Protein AF-A0A2J8A6Q5-F1 (afdb_monomer)

Secondary structure (DSSP, 8-state):
--TTGGG--GGGHHHHHHHHHHHHHHHHHHHHHHHHHHHHHT-PEEPP--EESS---SS--BTTBSTT--S--SSEEPPHHHHB-HHHHHT-B---TTSTTTT--B-EE-TTGGG-TTS-HHHHHSEEEEEE-SSPPPTT--GGGSEEEEEEE--BTTBPSEEEEEE-SSEEHHHHHHHHGGGTT-SEEE-SSHHHHEEE-SSHHHHHHHHHHHHTTB-EE----HHHHHHHT--SEEE---S-GGGGGGPPP--TTEEEGGGSPPGGG-PPPP-

Sequence (275 aa):
MPSGFNSWPIDRTEEMIRFHVTAANHQLQQTYYAFAAALITNRTLVMPRFQCYCSKNWYQTQACRINHEQASTFPFVCALSHVMRVKKLQQGFSLPANTEYSGHRVFVREYSFLDNPKVPGELKHSYLEVVPSALPRLPGLTPNQLVLSLDNMTAGGSHPQGRRLTVAAPLADWELRAVLAPYADVRIIHFPQPGRTLSGFAKRETAVQYDEEIQKRVTYWCCRTPPEMKAWNLSEALQLVALPPDRHQHLPKIGPRASYMHQQPPMAQLVRPKS

Solvent-accessible surface area (backbone atoms only — not comparable to full-atom values): 15764 Å² total; per-residue (Å²): 130,69,86,63,63,85,74,51,54,59,94,46,22,68,62,44,48,51,53,28,53,53,53,42,22,57,54,33,28,47,44,41,38,46,52,49,53,18,44,70,69,54,30,71,34,67,39,78,82,47,65,28,58,46,57,79,51,98,49,58,46,43,46,30,17,62,92,66,55,77,84,75,61,68,70,39,78,44,59,64,68,62,59,24,39,52,78,58,45,75,74,34,48,60,65,64,79,89,38,98,51,42,88,36,55,22,39,73,43,58,55,61,52,83,73,38,85,84,51,58,64,72,52,59,55,26,32,37,36,49,41,49,48,93,61,83,52,71,84,90,67,52,66,87,62,32,59,73,46,80,43,83,38,71,69,59,88,96,47,66,36,32,35,36,38,34,25,53,28,55,27,36,44,68,47,47,47,58,66,42,56,91,50,70,84,52,69,35,78,43,57,92,48,34,66,55,32,39,71,44,54,82,51,64,70,51,37,54,52,46,52,52,50,56,48,73,39,40,31,60,49,50,31,56,50,71,67,59,25,64,53,59,76,47,50,48,27,34,47,54,44,31,65,48,80,96,48,54,90,63,59,76,89,70,58,91,54,40,42,49,69,90,78,51,80,60,73,92,73,54,63,76,66,85,128

Nearest PDB structures (foldseek):
  6lml-assembly1_A  TM=4.204E-01  e=2.769E+00  Homo sapiens
  8g59-assembly1_A  TM=3.582E-01  e=2.170E+00  Homo sapiens
  7ej0-assembly1_A  TM=3.512E-01  e=2.170E+00  Homo sapiens
  7y15-assembly1_A  TM=4.055E-01  e=3.756E+00  Homo sapiens
  2fu5-assembly1_D  TM=3.214E-01  e=2.769E+00  Mus musculus

Mean predicted aligned error: 5.0 Å

Foldseek 3Di:
DDPCLLVDFQVCLVVLVLVFLVLLLVLLQQVLLQVLLCLLLLHAGERAFDWGSADFDPADDGSSHDPPDSPDDGGDTDDPVQWWDVVVLQVFFAFPCPDPSRPRTYHYDYNCPLVDPPPDPVLLQLEEEEEEDPDAADPPDDLVRQFDDKAWDDDDDPHHTYIYTYGNDQDASVSSCSNCVVSSVRNYYHYPRSVGNHPGHPDPVVRLRSQVRSLNTTDKGAADDPLCCVQQVDAGIERRHSHDPVCCVSDDDDDPRYDHSVPGDDPVPRDRPDD

Radius of gyration: 20.84 Å; Cα contacts (8 Å, |Δi|>4): 450; chains: 1; bounding box: 46×42×58 Å

pLDDT: mean 91.93, std 8.4, range [47.5, 98.44]

Structure (mmCIF, N/CA/C/O backbone):
data_AF-A0A2J8A6Q5-F1
#
_entry.id   AF-A0A2J8A6Q5-F1
#
loop_
_atom_site.group_PDB
_atom_site.id
_atom_site.type_symbol
_atom_site.label_atom_id
_atom_site.label_alt_id
_atom_site.label_comp_id
_atom_site.label_asym_id
_atom_site.label_entity_id
_atom_site.label_seq_id
_atom_site.pdbx_PDB_ins_code
_atom_site.Cartn_x
_atom_site.Cartn_y
_atom_site.Cartn_z
_atom_site.occupancy
_atom_site.B_iso_or_equiv
_atom_site.auth_seq_id
_atom_site.auth_comp_id
_atom_site.auth_asym_id
_atom_site.auth_atom_id
_atom_site.pdbx_PDB_model_num
ATOM 1 N N . MET A 1 1 ? -4.698 -6.696 -17.914 1.00 90.00 1 MET A N 1
ATOM 2 C CA . MET A 1 1 ? -3.456 -6.951 -18.676 1.00 90.00 1 MET A CA 1
ATOM 3 C C . MET A 1 1 ? -3.780 -6.826 -20.156 1.00 90.00 1 MET A C 1
ATOM 5 O O . MET A 1 1 ? -4.855 -7.286 -20.526 1.00 90.00 1 MET A O 1
ATOM 9 N N . PRO A 1 2 ? -2.932 -6.186 -20.978 1.00 93.31 2 PRO A N 1
ATOM 10 C CA . PRO A 1 2 ? -3.154 -6.098 -22.420 1.00 93.31 2 PRO A CA 1
ATOM 11 C C . PRO A 1 2 ? -3.271 -7.476 -23.090 1.00 93.31 2 PRO A C 1
ATOM 13 O O . PRO A 1 2 ? -2.679 -8.450 -22.621 1.00 93.31 2 PRO A O 1
ATOM 16 N N . SER A 1 3 ? -4.010 -7.556 -24.199 1.00 94.44 3 SER A N 1
ATOM 17 C CA . SER A 1 3 ? -4.105 -8.795 -24.980 1.00 94.44 3 SER A CA 1
ATOM 18 C C . SER A 1 3 ? -2.735 -9.195 -25.545 1.00 94.44 3 SER A C 1
ATOM 20 O O . SER A 1 3 ? -1.939 -8.342 -25.950 1.00 94.44 3 SER A O 1
ATOM 22 N N . GLY A 1 4 ? -2.440 -10.497 -25.529 1.00 93.19 4 GLY A N 1
ATOM 23 C CA . GLY A 1 4 ? -1.177 -11.050 -26.023 1.00 93.19 4 GLY A CA 1
ATOM 24 C C . GLY A 1 4 ? 0.061 -10.696 -25.193 1.00 93.19 4 GLY A C 1
ATOM 25 O O . GLY A 1 4 ? 1.164 -10.962 -25.644 1.00 93.19 4 GLY A O 1
ATOM 26 N N . PHE A 1 5 ? -0.074 -10.115 -23.994 1.00 94.50 5 PHE A N 1
ATOM 27 C CA . PHE A 1 5 ? 1.066 -9.633 -23.195 1.00 94.50 5 PHE A CA 1
ATOM 28 C C . PHE A 1 5 ? 2.176 -10.682 -22.992 1.00 94.50 5 PHE A C 1
ATOM 30 O O . PHE A 1 5 ? 3.356 -10.354 -23.027 1.00 94.50 5 PHE A O 1
ATOM 37 N N . ASN A 1 6 ? 1.813 -11.959 -22.839 1.00 94.88 6 ASN A N 1
ATOM 38 C CA . ASN A 1 6 ? 2.773 -13.058 -22.685 1.00 94.88 6 ASN A CA 1
ATOM 39 C C . ASN A 1 6 ? 3.598 -13.372 -23.941 1.00 94.88 6 ASN A C 1
ATOM 41 O O . ASN A 1 6 ? 4.653 -13.990 -23.812 1.00 94.88 6 ASN A O 1
ATOM 45 N N . SER A 1 7 ? 3.126 -12.957 -25.117 1.00 93.88 7 SER A N 1
ATOM 46 C CA . SER A 1 7 ? 3.750 -13.179 -26.423 1.00 93.88 7 SER A CA 1
ATOM 47 C C . SER A 1 7 ? 4.296 -11.887 -27.037 1.00 93.88 7 SER A C 1
ATOM 49 O O . SER A 1 7 ? 4.578 -11.850 -28.234 1.00 93.88 7 SER A O 1
ATOM 51 N N . TRP A 1 8 ? 4.395 -10.801 -26.263 1.00 93.25 8 TRP A N 1
ATOM 52 C CA . TRP A 1 8 ? 4.953 -9.555 -26.775 1.00 93.25 8 TRP A CA 1
ATOM 53 C C . TRP A 1 8 ? 6.458 -9.696 -27.052 1.00 93.25 8 TRP A C 1
ATOM 55 O O . TRP A 1 8 ? 7.181 -10.293 -26.250 1.00 93.25 8 TRP A O 1
ATOM 65 N N . PRO A 1 9 ? 6.938 -9.149 -28.180 1.00 91.88 9 PRO A N 1
ATOM 66 C CA . PRO A 1 9 ? 8.347 -9.198 -28.549 1.00 91.88 9 PRO A CA 1
ATOM 67 C C . PRO A 1 9 ? 9.226 -8.296 -27.668 1.00 91.88 9 PRO A C 1
ATOM 69 O O . PRO A 1 9 ? 8.754 -7.411 -26.952 1.00 91.88 9 PRO A O 1
ATOM 72 N N . ILE A 1 10 ? 10.542 -8.512 -27.756 1.00 90.19 10 ILE A N 1
ATOM 73 C CA . ILE A 1 10 ? 11.574 -7.796 -26.983 1.00 90.19 10 ILE A CA 1
ATOM 74 C C . ILE A 1 10 ? 11.512 -6.285 -27.209 1.00 90.19 10 ILE A C 1
ATOM 76 O O . ILE A 1 10 ? 11.757 -5.509 -26.291 1.00 90.19 10 ILE A O 1
ATOM 80 N N . ASP A 1 11 ? 11.157 -5.842 -28.406 1.00 88.12 11 ASP A N 1
ATOM 81 C CA . ASP A 1 11 ? 11.129 -4.426 -28.757 1.00 88.12 11 ASP A CA 1
ATOM 82 C C . ASP A 1 11 ? 9.962 -3.658 -28.089 1.00 88.12 11 ASP A C 1
ATOM 84 O O . ASP A 1 11 ? 9.918 -2.427 -28.153 1.00 88.12 11 ASP A O 1
ATOM 88 N N . ARG A 1 12 ? 9.066 -4.376 -27.390 1.00 90.38 12 ARG A N 1
ATOM 89 C CA . ARG A 1 12 ? 8.003 -3.840 -26.520 1.00 90.38 12 ARG A CA 1
ATOM 90 C C . ARG A 1 12 ? 8.322 -3.925 -25.023 1.00 90.38 12 ARG A C 1
ATOM 92 O O . ARG A 1 12 ? 7.438 -3.694 -24.197 1.00 90.38 12 ARG A O 1
ATOM 99 N N . THR A 1 13 ? 9.567 -4.231 -24.644 1.00 90.56 13 THR A N 1
ATOM 100 C CA . THR A 1 13 ? 9.984 -4.383 -23.234 1.00 90.56 13 THR A CA 1
ATOM 101 C C . THR A 1 13 ? 9.579 -3.189 -22.369 1.00 90.56 13 THR A C 1
ATOM 103 O O . THR A 1 13 ? 9.023 -3.373 -21.289 1.00 90.56 13 THR A O 1
ATOM 106 N N . GLU A 1 14 ? 9.786 -1.961 -22.837 1.00 90.31 14 GLU A N 1
ATOM 107 C CA . GLU A 1 14 ? 9.447 -0.767 -22.056 1.00 90.31 14 GLU A CA 1
ATOM 108 C C . GLU A 1 14 ? 7.942 -0.578 -21.836 1.00 90.31 14 GLU A C 1
ATOM 110 O O . GLU A 1 14 ? 7.528 -0.143 -20.760 1.00 90.31 14 GLU A O 1
ATOM 115 N N . GLU A 1 15 ? 7.100 -0.954 -22.802 1.00 91.38 15 GLU A N 1
ATOM 116 C CA . GLU A 1 15 ? 5.646 -0.956 -22.606 1.00 91.38 15 GLU A CA 1
ATOM 117 C C . GLU A 1 15 ? 5.244 -1.947 -21.507 1.00 91.38 15 GLU A C 1
ATOM 119 O O . GLU A 1 15 ? 4.396 -1.643 -20.661 1.00 91.38 15 GLU A O 1
ATOM 124 N N . MET A 1 16 ? 5.891 -3.116 -21.479 1.00 93.56 16 MET A N 1
ATOM 125 C CA . MET A 1 16 ? 5.673 -4.121 -20.441 1.00 93.56 16 MET A CA 1
ATOM 126 C C . MET A 1 16 ? 6.142 -3.627 -19.070 1.00 93.56 16 MET A C 1
ATOM 128 O O . MET A 1 16 ? 5.404 -3.764 -18.092 1.00 93.56 16 MET A O 1
ATOM 132 N N . ILE A 1 17 ? 7.317 -2.987 -18.996 1.00 93.69 17 ILE A N 1
ATOM 133 C CA . ILE A 1 17 ? 7.846 -2.380 -17.766 1.00 93.69 17 ILE A CA 1
ATOM 134 C C . ILE A 1 17 ? 6.885 -1.311 -17.245 1.00 93.69 17 ILE A C 1
ATOM 136 O O . ILE A 1 17 ? 6.560 -1.307 -16.055 1.00 93.69 17 ILE A O 1
ATOM 140 N N . ARG A 1 18 ? 6.385 -0.427 -18.116 1.00 93.00 18 ARG A N 1
ATOM 141 C CA . ARG A 1 18 ? 5.402 0.593 -17.735 1.00 93.00 18 ARG A CA 1
ATOM 142 C C . ARG A 1 18 ? 4.131 -0.019 -17.176 1.00 93.00 18 ARG A C 1
ATOM 144 O O . ARG A 1 18 ? 3.679 0.400 -16.111 1.00 93.00 18 ARG A O 1
ATOM 151 N N . PHE A 1 19 ? 3.575 -1.021 -17.855 1.00 95.38 19 PHE A N 1
ATOM 152 C CA . PHE A 1 19 ? 2.397 -1.726 -17.360 1.00 95.38 19 PHE A CA 1
ATOM 153 C C . PHE A 1 19 ? 2.663 -2.358 -15.987 1.00 95.38 19 PHE A C 1
ATOM 155 O O . PHE A 1 19 ? 1.878 -2.174 -15.056 1.00 95.38 19 PHE A O 1
ATOM 162 N N . HIS A 1 20 ? 3.796 -3.046 -15.834 1.00 96.12 20 HIS A N 1
ATOM 163 C CA . HIS A 1 20 ? 4.169 -3.691 -14.584 1.00 96.12 20 HIS A CA 1
ATOM 164 C C . HIS A 1 20 ? 4.339 -2.706 -13.431 1.00 96.12 20 HIS A C 1
ATOM 166 O O . HIS A 1 20 ? 3.770 -2.934 -12.367 1.00 96.12 20 HIS A O 1
ATOM 172 N N . VAL A 1 21 ? 5.084 -1.618 -13.625 1.00 96.19 21 VAL A N 1
ATOM 173 C CA . VAL A 1 21 ? 5.335 -0.628 -12.570 1.00 96.19 21 VAL A CA 1
ATOM 174 C C . VAL A 1 21 ? 4.053 0.104 -12.188 1.00 96.19 21 VAL A C 1
ATOM 176 O O . VAL A 1 21 ? 3.803 0.297 -11.001 1.00 96.19 21 VAL A O 1
ATOM 179 N N . THR A 1 22 ? 3.190 0.434 -13.150 1.00 96.25 22 THR A N 1
ATOM 180 C CA . THR A 1 22 ? 1.863 0.998 -12.859 1.00 96.25 22 THR A CA 1
ATOM 181 C C . THR A 1 22 ? 1.007 0.023 -12.046 1.00 96.25 22 THR A C 1
ATOM 183 O O . THR A 1 22 ? 0.444 0.406 -11.021 1.00 96.25 22 THR A O 1
ATOM 186 N N . ALA A 1 23 ? 0.960 -1.255 -12.437 1.00 97.00 23 ALA A N 1
ATOM 187 C CA . ALA A 1 23 ? 0.222 -2.281 -11.703 1.00 97.00 23 ALA A CA 1
ATOM 188 C C . ALA A 1 23 ? 0.810 -2.551 -10.304 1.00 97.00 23 ALA A C 1
ATOM 190 O O . ALA A 1 23 ? 0.065 -2.787 -9.352 1.00 97.00 23 ALA A O 1
ATOM 191 N N . ALA A 1 24 ? 2.136 -2.514 -10.155 1.00 97.62 24 ALA A N 1
ATOM 192 C CA . ALA A 1 24 ? 2.813 -2.666 -8.871 1.00 97.62 24 ALA A CA 1
ATOM 193 C C . ALA A 1 24 ? 2.515 -1.478 -7.945 1.00 97.62 24 ALA A C 1
ATOM 195 O O . ALA A 1 24 ? 2.152 -1.691 -6.790 1.00 97.62 24 ALA A O 1
ATOM 196 N N . ASN A 1 25 ? 2.589 -0.245 -8.457 1.00 97.88 25 ASN A N 1
ATOM 197 C CA . ASN A 1 25 ? 2.254 0.963 -7.702 1.00 97.88 25 ASN A CA 1
ATOM 198 C C . ASN A 1 25 ? 0.801 0.933 -7.220 1.00 97.88 25 ASN A C 1
ATOM 200 O O . ASN A 1 25 ? 0.560 1.176 -6.046 1.00 97.88 25 ASN A O 1
ATOM 204 N N . HIS A 1 26 ? -0.155 0.540 -8.067 1.00 96.62 26 HIS A N 1
ATOM 205 C CA . HIS A 1 26 ? -1.556 0.424 -7.649 1.00 96.62 26 HIS A CA 1
ATOM 206 C C . HIS A 1 26 ? -1.738 -0.549 -6.466 1.00 96.62 26 HIS A C 1
ATOM 208 O O . HIS A 1 26 ? -2.448 -0.259 -5.505 1.00 96.62 26 HIS A O 1
ATOM 214 N N . GLN A 1 27 ? -1.057 -1.700 -6.488 1.00 97.38 27 GLN A N 1
ATOM 215 C CA . GLN A 1 27 ? -1.106 -2.669 -5.384 1.00 97.38 27 GLN A CA 1
ATOM 216 C C . GLN A 1 27 ? -0.403 -2.152 -4.119 1.00 97.38 27 GLN A C 1
ATOM 218 O O . GLN A 1 27 ? -0.885 -2.359 -3.002 1.00 97.38 27 GLN A O 1
ATOM 223 N N . LEU A 1 28 ? 0.723 -1.451 -4.274 1.00 98.12 28 LEU A N 1
ATOM 224 C CA . LEU A 1 28 ? 1.427 -0.800 -3.170 1.00 98.12 28 LEU A CA 1
ATOM 225 C C . LEU A 1 28 ? 0.597 0.332 -2.546 1.00 98.12 28 LEU A C 1
ATOM 227 O O . LEU A 1 28 ? 0.621 0.485 -1.330 1.00 98.12 28 LEU A O 1
ATOM 231 N N . GLN A 1 29 ? -0.197 1.048 -3.339 1.00 97.44 29 GLN A N 1
ATOM 232 C CA . GLN A 1 29 ? -1.126 2.082 -2.874 1.00 97.44 29 GLN A CA 1
ATOM 233 C C . GLN A 1 29 ? -2.280 1.510 -2.050 1.00 97.44 29 GLN A C 1
ATOM 235 O O . GLN A 1 29 ? -2.654 2.086 -1.037 1.00 97.44 29 GLN A O 1
ATOM 240 N N . GLN A 1 30 ? -2.805 0.332 -2.396 1.00 95.25 30 GLN A N 1
ATOM 241 C CA . GLN A 1 30 ? -3.735 -0.371 -1.498 1.00 95.25 30 GLN A CA 1
ATOM 242 C C . GLN A 1 30 ? -3.033 -0.817 -0.205 1.00 95.25 30 GLN A C 1
ATOM 244 O O . GLN A 1 30 ? -3.593 -0.741 0.890 1.00 95.25 30 GLN A O 1
ATOM 249 N N . THR A 1 31 ? -1.771 -1.235 -0.322 1.00 97.06 31 THR A N 1
ATOM 250 C CA . THR A 1 31 ? -0.951 -1.696 0.805 1.00 97.06 31 THR A CA 1
ATOM 251 C C . THR A 1 31 ? -0.577 -0.560 1.761 1.00 97.06 31 THR A C 1
ATOM 253 O O . THR A 1 31 ? -0.474 -0.799 2.961 1.00 97.06 31 THR A O 1
ATOM 256 N N . TYR A 1 32 ? -0.434 0.673 1.268 1.00 98.44 32 TYR A N 1
ATOM 257 C CA . TYR A 1 32 ? -0.270 1.882 2.081 1.00 98.44 32 TYR A CA 1
ATOM 258 C C . TYR A 1 32 ? -1.362 1.960 3.151 1.00 98.44 32 TYR A C 1
ATOM 260 O O . TYR A 1 32 ? -1.072 1.939 4.343 1.00 98.44 32 TYR A O 1
ATOM 268 N N . TYR A 1 33 ? -2.635 1.895 2.766 1.00 98.19 33 TYR A N 1
ATOM 269 C CA . TYR A 1 33 ? -3.719 1.958 3.748 1.00 98.19 33 TYR A CA 1
ATOM 270 C C . TYR A 1 33 ? -3.733 0.754 4.698 1.00 98.19 33 TYR A C 1
ATOM 272 O O . TYR A 1 33 ? -4.076 0.903 5.868 1.00 98.19 33 TYR A O 1
ATOM 280 N N . ALA A 1 34 ? -3.298 -0.423 4.242 1.00 97.44 34 ALA A N 1
ATOM 281 C CA . ALA A 1 34 ? -3.166 -1.595 5.105 1.00 97.44 34 ALA A CA 1
ATOM 282 C C . ALA A 1 34 ? -2.075 -1.414 6.183 1.00 97.44 34 ALA A C 1
ATOM 284 O O . ALA A 1 34 ? -2.300 -1.747 7.347 1.00 97.44 34 ALA A O 1
ATOM 285 N N . PHE A 1 35 ? -0.921 -0.828 5.839 1.00 98.31 35 PHE A N 1
ATOM 286 C CA . PHE A 1 35 ? 0.103 -0.460 6.826 1.00 98.31 35 PHE A CA 1
ATOM 287 C C . PHE A 1 35 ? -0.386 0.628 7.779 1.00 98.31 35 PHE A C 1
ATOM 289 O O . PHE A 1 35 ? -0.070 0.563 8.964 1.00 98.31 35 PHE A O 1
ATOM 296 N N . ALA A 1 36 ? -1.144 1.613 7.287 1.00 98.38 36 ALA A N 1
ATOM 297 C CA . ALA A 1 36 ? -1.740 2.634 8.141 1.00 98.38 36 ALA A CA 1
ATOM 298 C C . ALA A 1 36 ? -2.703 1.994 9.153 1.00 98.38 36 ALA A C 1
ATOM 300 O O . ALA A 1 36 ? -2.536 2.194 10.351 1.00 98.38 36 ALA A O 1
ATOM 301 N N . ALA A 1 37 ? -3.628 1.138 8.703 1.00 98.00 37 ALA A N 1
ATOM 302 C CA . ALA A 1 37 ? -4.550 0.406 9.574 1.00 98.00 37 ALA A CA 1
ATOM 303 C C . ALA A 1 37 ? -3.808 -0.420 10.638 1.00 98.00 37 ALA A C 1
ATOM 305 O O . ALA A 1 37 ? -4.139 -0.373 11.825 1.00 98.00 37 ALA A O 1
ATOM 306 N N . ALA A 1 38 ? -2.774 -1.156 10.220 1.00 98.06 38 ALA A N 1
ATOM 307 C CA . ALA A 1 38 ? -1.957 -1.973 11.108 1.00 98.06 38 ALA A CA 1
ATOM 308 C C . ALA A 1 38 ? -1.192 -1.121 12.132 1.00 98.06 38 ALA A C 1
ATOM 310 O O . ALA A 1 38 ? -1.138 -1.485 13.304 1.00 98.06 38 ALA A O 1
ATOM 311 N N . LEU A 1 39 ? -0.654 0.033 11.721 1.00 98.38 39 LEU A N 1
ATOM 312 C CA . LEU A 1 39 ? 0.017 0.963 12.626 1.00 98.38 39 LEU A CA 1
ATOM 313 C C . LEU A 1 39 ? -0.976 1.544 13.631 1.00 98.38 39 LEU A C 1
ATOM 315 O O . LEU A 1 39 ? -0.711 1.503 14.826 1.00 98.38 39 LEU A O 1
ATOM 319 N N . ILE A 1 40 ? -2.128 2.028 13.170 1.00 97.94 40 ILE A N 1
ATOM 320 C CA . ILE A 1 40 ? -3.156 2.652 14.011 1.00 97.94 40 ILE A CA 1
ATOM 321 C C . ILE A 1 40 ? -3.665 1.679 15.081 1.00 97.94 40 ILE A C 1
ATOM 323 O O . ILE A 1 40 ? -3.898 2.069 16.224 1.00 97.94 40 ILE A O 1
ATOM 327 N N . THR A 1 41 ? -3.798 0.402 14.720 1.00 96.88 41 THR A N 1
ATOM 328 C CA . THR A 1 41 ? -4.291 -0.664 15.606 1.00 96.88 41 THR A CA 1
ATOM 329 C C . THR A 1 41 ? -3.186 -1.426 16.345 1.00 96.88 41 THR A C 1
ATOM 331 O O . THR A 1 41 ? -3.499 -2.312 17.135 1.00 96.88 41 THR A O 1
ATOM 334 N N . ASN A 1 42 ? -1.911 -1.097 16.105 1.00 97.25 42 ASN A N 1
ATOM 335 C CA . ASN A 1 42 ? -0.729 -1.813 16.603 1.00 97.25 42 ASN A CA 1
ATOM 336 C C . ASN A 1 42 ? -0.768 -3.333 16.342 1.00 97.25 42 ASN A C 1
ATOM 338 O O . ASN A 1 42 ? -0.487 -4.151 17.220 1.00 97.25 42 ASN A O 1
ATOM 342 N N . ARG A 1 43 ? -1.163 -3.726 15.127 1.00 97.44 43 ARG A N 1
ATOM 343 C CA . ARG A 1 43 ? -1.322 -5.129 14.722 1.00 97.44 43 ARG A CA 1
ATOM 344 C C . ARG A 1 43 ? -0.270 -5.553 13.706 1.00 97.44 43 ARG A C 1
ATOM 346 O O . ARG A 1 43 ? 0.304 -4.750 12.976 1.00 97.44 43 ARG A O 1
ATOM 353 N N . THR A 1 44 ? -0.040 -6.862 13.646 1.00 97.94 44 THR A N 1
ATOM 354 C CA . THR A 1 44 ? 0.723 -7.477 12.554 1.00 97.94 44 THR A CA 1
ATOM 355 C C . THR A 1 44 ? -0.104 -7.429 11.272 1.00 97.94 44 THR A C 1
ATOM 357 O O . THR A 1 44 ? -1.279 -7.792 11.280 1.00 97.94 44 THR A O 1
ATOM 360 N N . LEU A 1 45 ? 0.515 -7.021 10.169 1.00 98.00 45 LEU A N 1
ATOM 361 C CA . LEU A 1 45 ? -0.106 -6.983 8.853 1.00 98.00 45 LEU A CA 1
ATOM 362 C C . LEU A 1 45 ? 0.098 -8.318 8.127 1.00 98.00 45 LEU A C 1
ATOM 364 O O . LEU A 1 45 ? 1.230 -8.730 7.872 1.00 98.00 45 LEU A O 1
ATOM 368 N N . VAL A 1 46 ? -0.989 -8.979 7.736 1.00 97.19 46 VAL A N 1
ATOM 369 C CA . VAL A 1 46 ? -0.933 -10.035 6.716 1.00 97.19 46 VAL A CA 1
ATOM 370 C C . VAL A 1 46 ? -0.906 -9.342 5.356 1.00 97.19 46 VAL A C 1
ATOM 372 O O . VAL A 1 46 ? -1.827 -8.606 5.012 1.00 97.19 46 VAL A O 1
ATOM 375 N N . MET A 1 47 ? 0.187 -9.512 4.616 1.00 96.38 47 MET A N 1
ATOM 376 C CA . MET A 1 47 ? 0.406 -8.811 3.351 1.00 96.38 47 MET A CA 1
ATOM 377 C C . MET A 1 47 ? -0.601 -9.266 2.288 1.00 96.38 47 MET A C 1
ATOM 379 O O . MET A 1 47 ? -0.945 -10.444 2.253 1.00 96.38 47 MET A O 1
ATOM 383 N N . PRO A 1 48 ? -1.036 -8.394 1.367 1.00 95.25 48 PRO A N 1
ATOM 384 C CA . PRO A 1 48 ? -1.842 -8.835 0.239 1.00 95.25 48 PRO A CA 1
ATOM 385 C C . PRO A 1 48 ? -1.016 -9.692 -0.728 1.00 95.25 48 PRO A C 1
ATOM 387 O O . PRO A 1 48 ? 0.219 -9.634 -0.773 1.00 95.25 48 PRO A O 1
ATOM 390 N N . ARG A 1 49 ? -1.713 -10.476 -1.552 1.00 95.94 49 ARG A N 1
ATOM 391 C CA . ARG A 1 49 ? -1.094 -11.216 -2.652 1.00 95.94 49 ARG A CA 1
ATOM 392 C C . ARG A 1 49 ? -0.769 -10.256 -3.793 1.00 95.94 49 ARG A C 1
ATOM 394 O O . ARG A 1 49 ? -1.671 -9.776 -4.471 1.00 95.94 49 ARG A O 1
ATOM 401 N N . PHE A 1 50 ? 0.515 -10.010 -4.025 1.00 97.19 50 PHE A N 1
ATOM 402 C CA . PHE A 1 50 ? 0.961 -9.182 -5.142 1.00 97.19 50 PHE A CA 1
ATOM 403 C C . PHE A 1 50 ? 1.042 -9.981 -6.446 1.00 97.19 50 PHE A C 1
ATOM 405 O O . PHE A 1 50 ? 1.466 -11.136 -6.455 1.00 97.19 50 PHE A O 1
ATOM 412 N N . GLN A 1 51 ? 0.697 -9.338 -7.554 1.00 97.31 51 GLN A N 1
ATOM 413 C CA . GLN A 1 51 ? 0.818 -9.851 -8.913 1.00 97.31 51 GLN A CA 1
ATOM 414 C C . GLN A 1 51 ? 1.903 -9.101 -9.684 1.00 97.31 51 GLN A C 1
ATOM 416 O O . GLN A 1 51 ? 1.927 -7.866 -9.714 1.00 97.31 51 GLN A O 1
ATOM 421 N N . CYS A 1 52 ? 2.782 -9.865 -10.327 1.00 96.25 52 CYS A N 1
ATOM 422 C CA . CYS A 1 52 ? 3.896 -9.374 -11.119 1.00 96.25 52 CYS A CA 1
ATOM 423 C C . CYS A 1 52 ? 3.653 -9.678 -12.591 1.00 96.25 52 CYS A C 1
ATOM 425 O O . CYS A 1 52 ? 3.234 -10.772 -12.963 1.00 96.25 52 CYS A O 1
ATOM 427 N N . TYR A 1 53 ? 3.967 -8.685 -13.415 1.00 96.25 53 TYR A N 1
ATOM 428 C CA . TYR A 1 53 ? 3.870 -8.740 -14.873 1.00 96.25 53 TYR A CA 1
ATOM 429 C C . TYR A 1 53 ? 5.250 -8.675 -15.530 1.00 96.25 53 TYR A C 1
ATOM 431 O O . TYR A 1 53 ? 5.356 -8.698 -16.747 1.00 96.25 53 TYR A O 1
ATOM 439 N N . CYS A 1 54 ? 6.298 -8.594 -14.712 1.00 94.31 54 CYS A N 1
ATOM 440 C CA . CYS A 1 54 ? 7.679 -8.703 -15.125 1.00 94.31 54 CYS A CA 1
ATOM 441 C C . CYS A 1 54 ? 8.463 -9.435 -14.036 1.00 94.31 54 CYS A C 1
ATOM 443 O O . CYS A 1 54 ? 8.190 -9.281 -12.839 1.00 94.31 54 CYS A O 1
ATOM 445 N N . SER A 1 55 ? 9.443 -10.227 -14.450 1.00 92.31 55 SER A N 1
ATOM 446 C CA . SER A 1 55 ? 10.391 -10.887 -13.557 1.00 92.31 55 SER A CA 1
ATOM 447 C C . SER A 1 55 ? 11.428 -9.879 -13.084 1.00 92.31 55 SER A C 1
ATOM 449 O O . SER A 1 55 ? 12.039 -9.197 -13.896 1.00 92.31 55 SER A O 1
ATOM 451 N N . LYS A 1 56 ? 11.628 -9.740 -11.773 1.00 89.50 56 LYS A N 1
ATOM 452 C CA . LYS A 1 56 ? 12.627 -8.806 -11.246 1.00 89.50 56 LYS A CA 1
ATOM 453 C C . LYS A 1 56 ? 14.006 -9.449 -11.249 1.00 89.50 56 LYS A C 1
ATOM 455 O O . LYS A 1 56 ? 14.152 -10.579 -10.794 1.00 89.50 56 LYS A O 1
ATOM 460 N N . ASN A 1 57 ? 15.017 -8.695 -11.668 1.00 87.00 57 ASN A N 1
ATOM 461 C CA . ASN A 1 57 ? 16.410 -9.113 -11.597 1.00 87.00 57 ASN A CA 1
ATOM 462 C C . ASN A 1 57 ? 17.337 -7.936 -11.246 1.00 87.00 57 ASN A C 1
ATOM 464 O O . ASN A 1 57 ? 16.886 -6.800 -11.101 1.00 87.00 57 ASN A O 1
ATOM 468 N N . TRP A 1 58 ? 18.628 -8.222 -11.082 1.00 82.62 58 TRP A N 1
ATOM 469 C CA . TRP A 1 58 ? 19.688 -7.242 -10.814 1.00 82.62 58 TRP A CA 1
ATOM 470 C C . TRP A 1 58 ? 20.212 -6.546 -12.079 1.00 82.62 58 TRP A C 1
ATOM 472 O O . TRP A 1 58 ? 21.051 -5.659 -11.983 1.00 82.62 58 TRP A O 1
ATOM 482 N N . TYR A 1 59 ? 19.730 -6.956 -13.252 1.00 84.56 59 TYR A N 1
ATOM 483 C CA . TYR A 1 59 ? 20.036 -6.378 -14.557 1.00 84.56 59 TYR A CA 1
ATOM 484 C C . TYR A 1 59 ? 18.760 -6.295 -15.401 1.00 84.56 59 TYR A C 1
ATOM 486 O O . TYR A 1 59 ? 17.680 -6.702 -14.961 1.00 84.56 59 TYR A O 1
ATOM 494 N N . GLN A 1 60 ? 18.876 -5.740 -16.606 1.00 86.12 60 GLN A N 1
ATOM 495 C CA . GLN A 1 60 ? 17.757 -5.550 -17.519 1.00 86.12 60 GLN A CA 1
ATOM 496 C C . GLN A 1 60 ? 17.005 -6.846 -17.839 1.00 86.12 60 GLN A C 1
ATOM 498 O O . GLN A 1 60 ? 17.581 -7.926 -17.950 1.00 86.12 60 GLN A O 1
ATOM 503 N N . THR A 1 61 ? 15.700 -6.713 -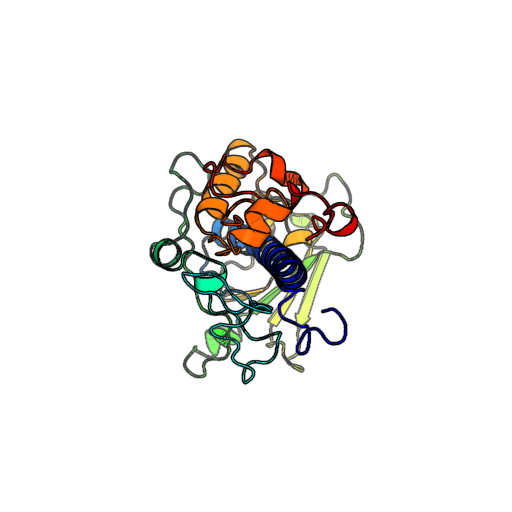18.039 1.00 89.38 61 THR A N 1
ATOM 504 C CA . THR A 1 61 ? 14.849 -7.804 -18.526 1.00 89.38 61 THR A CA 1
ATOM 505 C C . THR A 1 61 ? 14.583 -7.616 -20.008 1.00 89.38 61 THR A C 1
ATOM 507 O O . THR A 1 61 ? 14.685 -6.505 -20.521 1.00 89.38 61 THR A O 1
ATOM 510 N N . GLN A 1 62 ? 14.240 -8.695 -20.702 1.00 89.31 62 GLN A N 1
ATOM 511 C CA . GLN A 1 62 ? 13.874 -8.658 -22.116 1.00 89.31 62 GLN A CA 1
ATOM 512 C C . GLN A 1 62 ? 12.473 -9.233 -22.261 1.00 89.31 62 GLN A C 1
ATOM 514 O O . GLN A 1 62 ? 12.222 -10.344 -21.799 1.00 89.31 62 GLN A O 1
ATOM 519 N N . ALA A 1 63 ? 11.546 -8.468 -22.836 1.00 92.25 63 ALA A N 1
ATOM 520 C CA . ALA A 1 63 ? 10.112 -8.763 -22.786 1.00 92.25 63 ALA A CA 1
ATOM 521 C C . ALA A 1 63 ? 9.653 -9.102 -21.352 1.00 92.25 63 ALA A C 1
ATOM 523 O O . ALA A 1 63 ? 8.888 -10.036 -21.118 1.00 92.25 63 ALA A O 1
ATOM 524 N N . CYS A 1 64 ? 10.197 -8.370 -20.370 1.00 92.94 64 CYS A N 1
ATOM 525 C CA . CYS A 1 64 ? 9.933 -8.573 -18.948 1.00 92.94 64 CYS A CA 1
ATOM 526 C C . CYS A 1 64 ? 10.318 -9.948 -18.372 1.00 92.94 64 CYS A C 1
ATOM 528 O O . CYS A 1 64 ? 9.873 -10.323 -17.285 1.00 92.94 64 CYS A O 1
ATOM 530 N N . ARG A 1 65 ? 11.198 -10.671 -19.069 1.00 92.81 65 ARG A N 1
ATOM 531 C CA . ARG A 1 65 ? 11.713 -11.995 -18.708 1.00 92.81 65 ARG A CA 1
ATOM 532 C C . ARG A 1 65 ? 13.207 -11.935 -18.414 1.00 92.81 65 ARG A C 1
ATOM 534 O O . ARG A 1 65 ? 13.915 -11.037 -18.877 1.00 92.81 65 ARG A O 1
ATOM 541 N N . ILE A 1 66 ? 13.684 -12.901 -17.635 1.00 90.38 66 ILE A N 1
ATOM 542 C CA . ILE A 1 66 ? 15.114 -13.094 -17.375 1.00 90.38 66 ILE A CA 1
ATOM 543 C C . ILE A 1 66 ? 15.649 -14.016 -18.469 1.00 90.38 66 ILE A C 1
ATOM 545 O O . ILE A 1 66 ? 15.114 -15.106 -18.647 1.00 90.38 66 ILE A O 1
ATOM 549 N N . ASN A 1 67 ? 16.680 -13.584 -19.199 1.00 87.38 67 ASN A N 1
ATOM 550 C CA . ASN A 1 67 ? 17.322 -14.374 -20.258 1.00 87.38 67 ASN A CA 1
ATOM 551 C C . ASN A 1 67 ? 16.329 -14.970 -21.277 1.00 87.38 67 ASN A C 1
ATOM 553 O O . ASN A 1 67 ? 16.461 -16.126 -21.668 1.00 87.38 67 ASN A O 1
ATOM 557 N N . HIS A 1 68 ? 15.307 -14.199 -21.665 1.00 82.69 68 HIS A N 1
ATOM 558 C CA . HIS A 1 68 ? 14.242 -14.624 -22.586 1.00 82.69 68 HIS A CA 1
ATOM 559 C C . HIS A 1 68 ? 13.497 -15.922 -22.209 1.00 82.69 68 HIS A C 1
ATOM 561 O O . HIS A 1 68 ? 12.923 -16.569 -23.084 1.00 82.69 68 HIS A O 1
ATOM 567 N N . GLU A 1 69 ? 13.467 -16.312 -20.931 1.00 89.69 69 GLU A N 1
ATOM 568 C CA . GLU A 1 69 ? 12.744 -17.517 -20.515 1.00 89.69 69 GLU A CA 1
ATOM 569 C C . GLU A 1 69 ? 11.244 -17.418 -20.839 1.00 89.69 69 GLU A C 1
ATOM 571 O O . GLU A 1 69 ? 10.614 -16.393 -20.576 1.00 89.69 69 GLU A O 1
ATOM 576 N N . GLN A 1 70 ? 10.661 -18.476 -21.407 1.00 86.25 70 GLN A N 1
ATOM 577 C CA . GLN A 1 70 ? 9.246 -18.507 -21.808 1.00 86.25 70 GLN A CA 1
ATOM 578 C C . GLN A 1 70 ? 8.374 -19.407 -20.922 1.00 86.25 70 GLN A C 1
ATOM 580 O O . GLN A 1 70 ? 7.186 -19.562 -21.193 1.00 86.25 70 GLN A O 1
ATOM 585 N N . ALA A 1 71 ? 8.940 -19.993 -19.865 1.00 88.62 71 ALA A N 1
ATOM 586 C CA . ALA A 1 71 ? 8.212 -20.889 -18.975 1.00 88.62 71 ALA A CA 1
ATOM 58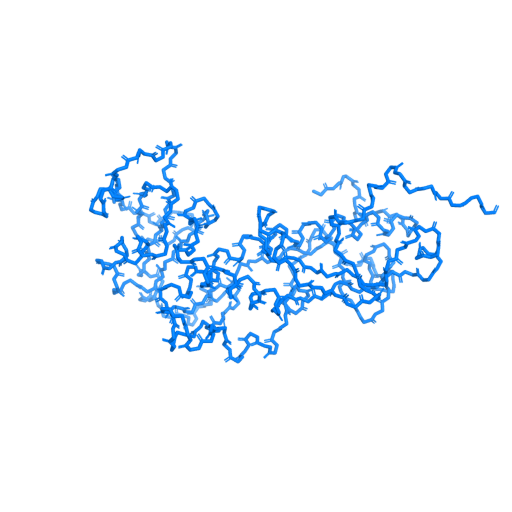7 C C . ALA A 1 71 ? 7.238 -20.120 -18.068 1.00 88.62 71 ALA A C 1
ATOM 589 O O . ALA A 1 71 ? 6.148 -20.610 -17.774 1.00 88.62 71 ALA A O 1
ATOM 590 N N . SER A 1 72 ? 7.598 -18.907 -17.638 1.00 87.50 72 SER A N 1
ATOM 591 C CA . SER A 1 72 ? 6.712 -18.094 -16.804 1.00 87.50 72 SER A CA 1
ATOM 592 C C . SER A 1 72 ? 5.573 -17.493 -17.620 1.00 87.50 72 SER A C 1
ATOM 594 O O . SER A 1 72 ? 5.782 -16.910 -18.686 1.00 87.50 72 SER A O 1
ATOM 596 N N . THR A 1 73 ? 4.365 -17.522 -17.070 1.00 93.69 73 THR A N 1
ATOM 597 C CA . THR A 1 73 ? 3.210 -16.803 -17.615 1.00 93.69 73 THR A CA 1
ATOM 598 C C . THR A 1 73 ? 2.811 -15.669 -16.681 1.00 93.69 73 THR A C 1
ATOM 600 O O . THR A 1 73 ? 2.625 -15.874 -15.482 1.00 93.69 73 THR A O 1
ATOM 603 N N . PHE A 1 74 ? 2.658 -14.466 -17.224 1.00 95.31 74 PHE A N 1
ATOM 604 C CA . PHE A 1 74 ? 2.165 -13.299 -16.507 1.00 95.31 74 PHE A CA 1
ATOM 605 C C . PHE A 1 74 ? 0.621 -13.274 -16.463 1.00 95.31 74 PHE A C 1
ATOM 607 O O . PHE A 1 74 ? -0.015 -13.623 -17.464 1.00 95.31 74 PHE A O 1
ATOM 614 N N . PRO A 1 75 ? 0.015 -12.793 -15.358 1.00 96.81 75 PRO A N 1
ATOM 615 C CA . PRO A 1 75 ? 0.676 -12.471 -14.096 1.00 96.81 75 PRO A CA 1
ATOM 616 C C . PRO A 1 75 ? 1.068 -13.725 -13.307 1.00 96.81 75 PRO A C 1
ATOM 618 O O . PRO A 1 75 ? 0.337 -14.710 -13.287 1.00 96.81 75 PRO A O 1
ATOM 621 N N . PHE A 1 76 ? 2.164 -13.633 -12.559 1.00 95.56 76 PHE A N 1
ATOM 622 C CA . PHE A 1 76 ? 2.498 -14.594 -11.505 1.00 95.56 76 PHE A CA 1
ATOM 623 C C . PHE A 1 76 ? 2.484 -13.898 -10.138 1.00 95.56 76 PHE A C 1
ATOM 625 O O . PHE A 1 76 ? 2.467 -12.667 -10.043 1.00 95.56 76 PHE A O 1
ATOM 632 N N . VAL A 1 77 ? 2.483 -14.677 -9.058 1.00 96.50 77 VAL A N 1
ATOM 633 C CA . VAL A 1 77 ? 2.533 -14.135 -7.693 1.00 96.50 77 VAL A CA 1
ATOM 634 C C . VAL A 1 77 ? 3.913 -13.542 -7.425 1.00 96.50 77 VAL A C 1
ATOM 636 O O . VAL A 1 77 ? 4.909 -14.261 -7.455 1.00 96.50 77 VAL A O 1
ATOM 639 N N . CYS A 1 78 ? 3.992 -12.246 -7.129 1.00 94.56 78 CYS A N 1
ATOM 640 C CA . CYS A 1 78 ? 5.265 -11.626 -6.783 1.00 94.56 78 CYS A CA 1
ATOM 641 C C . CYS A 1 78 ? 5.815 -12.204 -5.477 1.00 94.56 78 CYS A C 1
ATOM 643 O O . CYS A 1 78 ? 5.123 -12.224 -4.455 1.00 94.56 78 CYS A O 1
ATOM 645 N N . ALA A 1 79 ? 7.112 -12.501 -5.455 1.00 94.00 79 ALA A N 1
ATOM 646 C CA . ALA A 1 79 ? 7.840 -12.507 -4.196 1.00 94.00 79 ALA A CA 1
ATOM 647 C C . ALA A 1 79 ? 7.783 -11.102 -3.568 1.00 94.00 79 ALA A C 1
ATOM 649 O O . ALA A 1 79 ? 7.914 -10.094 -4.268 1.00 94.00 79 ALA A O 1
ATOM 650 N N . LEU A 1 80 ? 7.639 -11.007 -2.242 1.00 94.88 80 LEU A N 1
ATOM 651 C CA . LEU A 1 80 ? 7.534 -9.709 -1.561 1.00 94.88 80 LEU A CA 1
ATOM 652 C C . LEU A 1 80 ? 8.768 -8.816 -1.802 1.00 94.88 80 LEU A C 1
ATOM 654 O O . LEU A 1 80 ? 8.646 -7.596 -1.906 1.00 94.88 8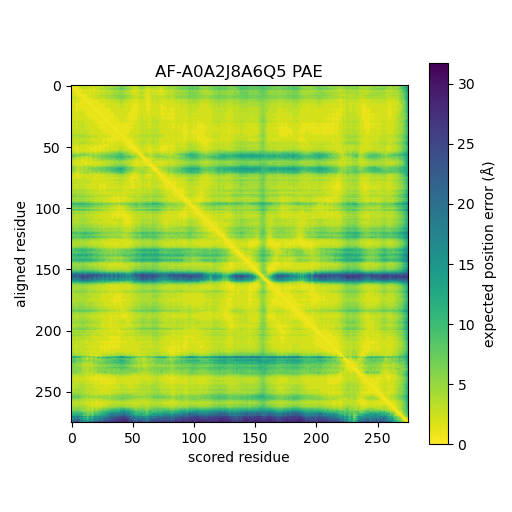0 LEU A O 1
ATOM 658 N N . SER A 1 81 ? 9.949 -9.419 -1.974 1.00 93.94 81 SER A N 1
ATOM 659 C CA . SER A 1 81 ? 11.205 -8.736 -2.327 1.00 93.94 81 SER A CA 1
ATOM 660 C C . SER A 1 81 ? 11.178 -8.049 -3.698 1.00 93.94 81 SER A C 1
ATOM 662 O O . SER A 1 81 ? 12.011 -7.174 -3.976 1.00 93.94 81 SER A O 1
ATOM 664 N N . HIS A 1 82 ? 10.224 -8.404 -4.563 1.00 94.44 82 HIS A N 1
ATOM 665 C CA . HIS A 1 82 ? 10.080 -7.768 -5.865 1.00 94.44 82 HIS A CA 1
ATOM 666 C C . HIS A 1 82 ? 9.499 -6.362 -5.756 1.00 94.44 82 HIS A C 1
ATOM 668 O O . HIS A 1 82 ? 9.914 -5.489 -6.514 1.00 94.44 82 HIS A O 1
ATOM 674 N N . VAL A 1 83 ? 8.640 -6.122 -4.763 1.00 95.50 83 VAL A N 1
ATOM 675 C CA . VAL A 1 83 ? 7.909 -4.857 -4.584 1.00 95.50 83 VAL A CA 1
ATOM 676 C C . VAL A 1 83 ? 8.319 -4.089 -3.322 1.00 95.50 83 VAL A C 1
ATOM 678 O O . VAL A 1 83 ? 8.228 -2.862 -3.280 1.00 95.50 83 VAL A O 1
ATOM 681 N N . MET A 1 84 ? 8.860 -4.772 -2.308 1.00 96.38 84 MET A N 1
ATOM 682 C CA . MET A 1 84 ? 9.241 -4.169 -1.029 1.00 96.38 84 MET A CA 1
ATOM 683 C C . MET A 1 84 ? 10.623 -4.618 -0.539 1.00 96.38 84 MET A C 1
ATOM 685 O O . MET A 1 84 ? 11.152 -5.668 -0.899 1.00 96.38 84 MET A O 1
ATOM 689 N N . ARG A 1 85 ? 11.237 -3.809 0.326 1.00 96.12 85 ARG A N 1
ATOM 690 C CA . ARG A 1 85 ? 12.535 -4.071 0.957 1.00 96.12 85 ARG A CA 1
ATOM 691 C C . ARG A 1 85 ? 12.345 -4.970 2.179 1.00 96.12 85 ARG A C 1
ATOM 693 O O . ARG A 1 85 ? 12.308 -4.488 3.309 1.00 96.12 85 ARG A O 1
ATOM 700 N N . VAL A 1 86 ? 12.257 -6.280 1.952 1.00 93.94 86 VAL A N 1
ATOM 701 C CA . VAL A 1 86 ? 11.937 -7.282 2.992 1.00 93.94 86 VAL A CA 1
ATOM 702 C C . VAL A 1 86 ? 12.853 -7.193 4.217 1.00 93.94 86 VAL A C 1
ATOM 704 O O . VAL A 1 86 ? 12.348 -7.226 5.332 1.00 93.94 86 VAL A O 1
ATOM 707 N N . LYS A 1 87 ? 14.165 -6.965 4.042 1.00 93.88 87 LYS A N 1
ATOM 708 C CA . LYS A 1 87 ? 15.103 -6.786 5.171 1.00 93.88 87 LYS A CA 1
ATOM 709 C C . LYS A 1 87 ? 14.693 -5.654 6.124 1.00 93.88 87 LYS A C 1
ATOM 711 O O . LYS A 1 87 ? 14.837 -5.794 7.330 1.00 93.88 87 LYS A O 1
ATOM 716 N N . LYS A 1 88 ? 14.154 -4.546 5.595 1.00 95.50 88 LYS A N 1
ATOM 717 C CA . LYS A 1 88 ? 13.630 -3.445 6.422 1.00 95.50 88 LYS A CA 1
ATOM 718 C C . LYS A 1 88 ? 12.304 -3.817 7.081 1.00 95.50 88 LYS A C 1
ATOM 720 O O . LYS A 1 88 ? 12.078 -3.468 8.228 1.00 95.50 88 LYS A O 1
ATOM 725 N N . LEU A 1 89 ? 11.432 -4.533 6.370 1.00 95.38 89 LEU A N 1
ATOM 726 C CA . LEU A 1 89 ? 10.146 -4.979 6.920 1.00 95.38 89 LEU A CA 1
ATOM 727 C C . LEU A 1 89 ? 10.313 -5.987 8.064 1.00 95.38 89 LEU A C 1
ATOM 729 O O . LEU A 1 89 ? 9.553 -5.941 9.024 1.00 95.38 89 LEU A O 1
ATOM 733 N N . GLN A 1 90 ? 11.325 -6.856 7.999 1.00 93.38 90 GLN A N 1
ATOM 734 C CA . GLN A 1 90 ? 11.644 -7.815 9.063 1.00 93.38 90 GLN A CA 1
ATOM 735 C C . GLN A 1 90 ? 12.021 -7.139 10.390 1.00 93.38 90 GLN A C 1
ATOM 737 O O . GLN A 1 90 ? 11.793 -7.714 11.448 1.00 93.38 90 GLN A O 1
ATOM 742 N N . GLN A 1 91 ? 12.550 -5.912 10.349 1.00 94.81 91 GLN A N 1
ATOM 743 C CA . GLN A 1 91 ? 12.871 -5.124 11.548 1.00 94.81 91 GLN A CA 1
ATOM 744 C C . GLN A 1 91 ? 11.620 -4.519 12.217 1.00 94.81 91 GLN A C 1
ATOM 746 O O . GLN A 1 91 ? 11.687 -4.043 13.354 1.00 94.81 91 GLN A O 1
ATOM 751 N N . GLY A 1 92 ? 10.473 -4.577 11.534 1.00 96.12 92 GLY A N 1
ATOM 752 C CA . GLY A 1 92 ? 9.235 -3.911 11.908 1.00 96.12 92 GLY A CA 1
ATOM 753 C C . GLY A 1 92 ? 9.131 -2.509 11.305 1.00 96.12 92 GLY A C 1
ATOM 754 O O . GLY A 1 92 ? 10.115 -1.785 11.154 1.00 96.12 92 GLY A O 1
ATOM 755 N N . PHE A 1 93 ? 7.914 -2.122 10.940 1.00 97.69 93 PHE A N 1
ATOM 756 C CA . PHE A 1 93 ? 7.579 -0.773 10.506 1.00 97.69 93 PHE A CA 1
ATOM 757 C C . PHE A 1 93 ? 7.088 0.047 11.705 1.00 97.69 93 PHE A C 1
ATOM 759 O O . PHE A 1 93 ? 6.152 -0.354 12.390 1.00 97.69 93 PHE A O 1
ATOM 766 N N . SER A 1 94 ? 7.708 1.195 11.952 1.00 97.19 94 SER A N 1
ATOM 767 C CA . SER A 1 94 ? 7.337 2.128 13.017 1.00 97.19 94 SER A CA 1
ATOM 768 C C . SER A 1 94 ? 7.574 3.560 12.551 1.00 97.19 94 SER A C 1
ATOM 770 O O . SER A 1 94 ? 8.379 3.792 11.643 1.00 97.19 94 SER A O 1
ATOM 772 N N . LEU A 1 95 ? 6.896 4.507 13.191 1.00 96.88 95 LEU A N 1
ATOM 773 C CA . LEU A 1 95 ? 7.187 5.931 13.047 1.00 96.88 95 LEU A CA 1
ATOM 774 C C . LEU A 1 95 ? 8.206 6.374 14.111 1.00 96.88 95 LEU A C 1
ATOM 776 O O . LEU A 1 95 ? 8.411 5.658 15.097 1.00 96.88 95 LEU A O 1
ATOM 780 N N . PRO A 1 96 ? 8.866 7.529 13.935 1.00 93.81 96 PRO A N 1
ATOM 781 C CA . PRO A 1 96 ? 9.690 8.128 14.975 1.00 93.81 96 PRO A CA 1
ATOM 782 C C . PRO A 1 96 ? 8.871 8.491 16.226 1.00 93.81 96 PRO A C 1
ATOM 784 O O . PRO A 1 96 ? 7.646 8.638 16.188 1.00 93.81 96 PRO A O 1
ATOM 787 N N . ALA A 1 97 ? 9.573 8.646 17.352 1.00 91.31 97 ALA A N 1
ATOM 788 C CA . ALA A 1 97 ? 8.985 8.793 18.686 1.00 91.31 97 ALA A CA 1
ATOM 789 C C . ALA A 1 97 ? 8.272 10.140 18.950 1.00 91.31 97 ALA A C 1
ATOM 791 O O . ALA A 1 97 ? 7.872 10.412 20.078 1.00 91.31 97 ALA A O 1
ATOM 792 N N . ASN A 1 98 ? 8.107 10.979 17.927 1.00 89.75 98 ASN A N 1
ATOM 793 C CA . ASN A 1 98 ? 7.443 12.286 17.967 1.00 89.75 98 ASN A CA 1
ATOM 794 C C . ASN A 1 98 ? 6.002 12.256 17.415 1.00 89.75 98 ASN A C 1
ATOM 796 O O . ASN A 1 98 ? 5.433 13.309 17.136 1.00 89.75 98 ASN A O 1
ATOM 800 N N . THR A 1 99 ? 5.421 11.068 17.231 1.00 93.38 99 THR A N 1
ATOM 801 C CA . THR A 1 99 ? 4.048 10.873 16.735 1.00 93.38 99 THR A CA 1
ATOM 802 C C . THR A 1 99 ? 3.174 10.195 17.791 1.00 93.38 99 THR A C 1
ATOM 804 O O . THR A 1 99 ? 3.681 9.598 18.741 1.00 93.38 99 THR A O 1
ATOM 807 N N . GLU A 1 100 ? 1.850 10.216 17.616 1.00 93.81 100 GLU A N 1
ATOM 808 C CA . GLU A 1 100 ? 0.893 9.530 18.508 1.00 93.81 100 GLU A CA 1
ATOM 809 C C . GLU A 1 100 ? 1.034 8.006 18.504 1.00 93.81 100 GLU A C 1
ATOM 811 O O . GLU A 1 100 ? 0.487 7.332 19.371 1.00 93.81 100 GLU A O 1
ATOM 816 N N . TYR A 1 101 ? 1.768 7.475 17.529 1.00 96.38 101 TYR A N 1
ATOM 817 C CA . TYR A 1 101 ? 2.043 6.054 17.352 1.00 96.38 101 TYR A CA 1
ATOM 818 C C . TYR A 1 101 ? 3.445 5.684 17.841 1.00 96.38 101 TYR A C 1
ATOM 820 O O . TYR A 1 101 ? 3.988 4.645 17.460 1.00 96.38 101 TYR A O 1
ATOM 828 N N . SER A 1 102 ? 4.050 6.533 18.680 1.00 93.31 102 SER A N 1
ATOM 829 C CA . SER A 1 102 ? 5.296 6.216 19.371 1.00 93.31 102 SER A CA 1
ATOM 830 C C . SER A 1 102 ? 5.161 4.882 20.116 1.00 93.31 102 SER A C 1
ATOM 832 O O . SER A 1 102 ? 4.198 4.648 20.842 1.00 93.31 102 SER A O 1
ATOM 834 N N . GLY A 1 103 ? 6.109 3.972 19.886 1.00 94.06 103 GLY A N 1
ATOM 835 C CA . GLY A 1 103 ? 6.097 2.616 20.446 1.00 94.06 103 GLY A CA 1
ATOM 836 C C . GLY A 1 103 ? 5.320 1.574 19.632 1.00 94.06 103 GLY A C 1
ATOM 837 O O . GLY A 1 103 ? 5.545 0.380 19.833 1.00 94.06 103 GLY A O 1
ATOM 838 N N . HIS A 1 104 ? 4.474 1.970 18.674 1.00 97.25 104 HIS A N 1
ATOM 839 C CA . HIS A 1 104 ? 3.832 1.005 17.782 1.00 97.25 104 HIS A CA 1
ATOM 840 C C . HIS A 1 104 ? 4.849 0.409 16.805 1.00 97.25 104 HIS A C 1
ATOM 842 O O . HIS A 1 104 ? 5.730 1.100 16.279 1.00 97.25 104 HIS A O 1
ATOM 848 N N . ARG A 1 105 ? 4.710 -0.890 16.527 1.00 97.19 105 ARG A N 1
ATOM 849 C CA . ARG A 1 105 ? 5.565 -1.600 15.572 1.00 97.19 105 ARG A CA 1
ATOM 850 C C . ARG A 1 105 ? 4.768 -2.642 14.799 1.00 97.19 105 ARG A C 1
ATOM 852 O O . ARG A 1 105 ? 4.323 -3.644 15.345 1.00 97.19 105 ARG A O 1
ATOM 859 N N . VAL A 1 106 ? 4.656 -2.426 13.495 1.00 98.19 106 VAL A N 1
ATOM 860 C CA . VAL A 1 106 ? 3.962 -3.317 12.567 1.00 98.19 106 VAL A CA 1
ATOM 861 C C . VAL A 1 106 ? 4.938 -4.356 12.033 1.00 98.19 106 VAL A C 1
ATOM 863 O O . VAL A 1 106 ? 5.863 -4.038 11.282 1.00 98.19 106 VAL A O 1
ATOM 866 N N . PHE A 1 107 ? 4.714 -5.615 12.391 1.00 98.06 107 PHE A N 1
ATOM 867 C CA . PHE A 1 107 ? 5.344 -6.757 11.732 1.00 98.06 107 PHE A CA 1
ATOM 868 C C . PHE A 1 107 ? 4.503 -7.220 10.543 1.00 98.06 107 PHE A C 1
ATOM 870 O O . PHE A 1 107 ? 3.326 -6.878 10.441 1.00 98.06 107 PHE A O 1
ATOM 877 N N . VAL A 1 108 ? 5.100 -8.013 9.653 1.00 97.75 108 VAL A N 1
ATOM 878 C CA . VAL A 1 108 ? 4.415 -8.537 8.466 1.00 97.75 108 VAL A CA 1
ATOM 879 C C . VAL A 1 108 ? 4.399 -10.064 8.436 1.00 97.75 108 VAL A C 1
ATOM 881 O O . VAL A 1 108 ? 5.345 -10.720 8.875 1.00 97.75 108 VAL A O 1
ATOM 884 N N . ARG A 1 109 ? 3.331 -10.630 7.876 1.00 96.19 109 ARG A N 1
ATOM 885 C CA . ARG A 1 109 ? 3.205 -12.043 7.492 1.00 96.19 109 ARG A CA 1
ATOM 886 C C . ARG A 1 109 ? 2.889 -12.142 6.004 1.00 96.19 109 ARG A C 1
ATOM 888 O O . ARG A 1 109 ? 2.353 -11.205 5.420 1.00 96.19 109 ARG A O 1
ATOM 895 N N . GLU A 1 110 ? 3.248 -13.256 5.380 1.00 94.44 110 GLU A N 1
ATOM 896 C CA . GLU A 1 110 ? 2.936 -13.496 3.968 1.00 94.44 110 GLU A CA 1
ATOM 897 C C . GLU A 1 110 ? 1.429 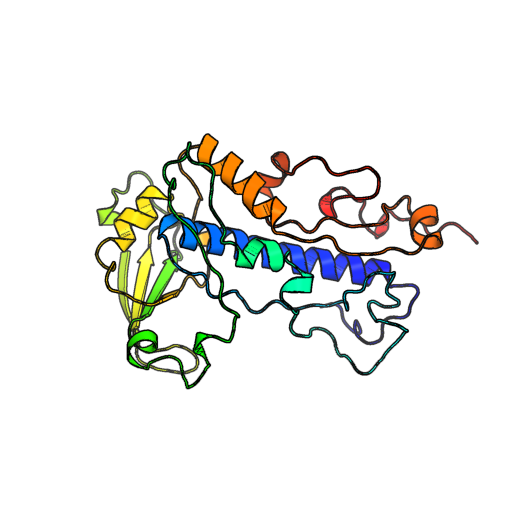-13.653 3.725 1.00 94.44 110 GLU A C 1
ATOM 899 O O . GLU A 1 110 ? 0.675 -13.959 4.646 1.00 94.44 110 GLU A O 1
ATOM 904 N N . TYR A 1 111 ? 0.997 -13.470 2.477 1.00 94.50 111 TYR A N 1
ATOM 905 C CA . TYR A 1 111 ? -0.423 -13.446 2.113 1.00 94.50 111 TYR A CA 1
ATOM 906 C C . TYR A 1 111 ? -1.174 -14.743 2.424 1.00 94.50 111 TYR A C 1
ATOM 908 O O . TYR A 1 111 ? -2.348 -14.697 2.768 1.00 94.50 111 TYR A O 1
ATOM 916 N N . SER A 1 112 ? -0.491 -15.884 2.352 1.00 93.75 112 SER A N 1
ATOM 917 C CA . SER A 1 112 ? -1.050 -17.209 2.630 1.00 93.75 112 SER A CA 1
ATOM 918 C C . SER A 1 112 ? -0.946 -17.610 4.102 1.00 93.75 112 SER A C 1
ATOM 920 O O . SER A 1 112 ? -1.186 -18.766 4.448 1.00 93.75 112 SER A O 1
ATOM 922 N N . PHE A 1 113 ? -0.558 -16.693 4.997 1.00 94.75 113 PHE A N 1
ATOM 923 C CA . PHE A 1 113 ? -0.368 -17.010 6.413 1.00 94.75 113 PHE A CA 1
ATOM 924 C C . PHE A 1 113 ? -1.622 -17.636 7.032 1.00 94.75 113 PHE A C 1
ATOM 926 O O . PHE A 1 113 ? -1.518 -18.655 7.708 1.00 94.75 113 PHE A O 1
ATOM 933 N N . LEU A 1 114 ? -2.804 -17.072 6.764 1.00 92.12 114 LEU A N 1
ATOM 934 C CA . LEU A 1 114 ? -4.071 -17.567 7.311 1.00 92.12 114 LEU A CA 1
ATOM 935 C C . LEU A 1 114 ? -4.539 -18.884 6.666 1.00 92.12 114 LEU A C 1
ATOM 937 O O . LEU A 1 114 ? -5.297 -19.629 7.292 1.00 92.12 114 LEU A O 1
ATOM 941 N N . ASP A 1 115 ? -4.031 -19.222 5.480 1.00 91.12 115 ASP A N 1
ATOM 942 C CA . ASP A 1 115 ? -4.311 -20.493 4.800 1.00 91.12 115 ASP A CA 1
ATOM 943 C C . ASP A 1 115 ? -3.506 -21.651 5.405 1.00 91.12 115 ASP A C 1
ATOM 945 O O . ASP A 1 115 ? -3.867 -22.818 5.258 1.00 91.12 115 ASP A O 1
ATOM 949 N N . ASN A 1 116 ? -2.430 -21.350 6.138 1.00 92.62 116 ASN A N 1
ATOM 950 C CA . ASN A 1 116 ? -1.585 -22.366 6.748 1.00 92.62 116 ASN A CA 1
ATOM 951 C C . ASN A 1 116 ? -2.397 -23.209 7.761 1.00 92.62 116 ASN A C 1
ATOM 953 O O . ASN A 1 116 ? -3.002 -22.647 8.686 1.00 92.62 116 ASN A O 1
ATOM 957 N N . PRO A 1 117 ? -2.410 -24.552 7.640 1.00 92.31 117 PRO A N 1
ATOM 958 C CA . PRO A 1 117 ? -3.160 -25.425 8.547 1.00 92.31 117 PRO A CA 1
ATOM 959 C C . PRO A 1 117 ? -2.644 -25.381 9.992 1.00 92.31 117 PRO A C 1
ATOM 961 O O . PRO A 1 117 ? -3.372 -25.744 10.908 1.00 92.31 117 PRO A O 1
ATOM 964 N N . LYS A 1 118 ? -1.412 -24.905 10.218 1.00 92.56 118 LYS A N 1
ATOM 965 C CA . LYS A 1 118 ? -0.821 -24.740 11.555 1.00 92.56 118 LYS A CA 1
ATOM 966 C C . LYS A 1 118 ? -1.263 -23.463 12.271 1.00 92.56 118 LYS A C 1
ATOM 968 O O . LYS A 1 118 ? -0.952 -23.302 13.447 1.00 92.56 118 LYS A O 1
ATOM 973 N N . VAL A 1 119 ? -1.939 -22.535 11.590 1.00 91.31 119 VAL A N 1
ATOM 974 C CA . VAL A 1 119 ? -2.525 -21.373 12.270 1.00 91.31 119 VAL A CA 1
ATOM 975 C C . VAL A 1 119 ? -3.709 -21.852 13.115 1.00 91.31 119 VAL A C 1
ATOM 977 O O . VAL A 1 119 ? -4.610 -22.477 12.550 1.00 91.31 119 VAL A O 1
ATOM 980 N N . PRO A 1 120 ? -3.739 -21.561 14.433 1.00 91.88 120 PRO A N 1
ATOM 981 C CA . PRO A 1 120 ? -4.799 -22.028 15.320 1.00 91.88 120 PRO A CA 1
ATOM 982 C C . PRO A 1 120 ? -6.194 -21.662 14.813 1.00 91.88 120 PRO A C 1
ATOM 984 O O . PRO A 1 120 ? -6.434 -20.525 14.400 1.00 91.88 120 PRO A O 1
ATOM 987 N N . GLY A 1 121 ? -7.127 -22.614 14.889 1.00 86.00 121 GLY A N 1
ATOM 988 C CA . GLY A 1 121 ? -8.512 -22.402 14.470 1.00 86.00 121 GLY A CA 1
ATOM 989 C C . GLY A 1 121 ? -9.161 -21.228 15.202 1.00 86.00 121 GLY A C 1
ATOM 990 O O . GLY A 1 121 ? -9.820 -20.411 14.572 1.00 86.00 121 GLY A O 1
ATOM 991 N N . GLU A 1 122 ? -8.912 -21.074 16.502 1.00 87.56 122 GLU A N 1
ATOM 992 C CA . GLU A 1 122 ? -9.417 -19.954 17.314 1.00 87.56 122 GLU A CA 1
ATOM 993 C C . GLU A 1 122 ? -9.076 -18.578 16.720 1.00 87.56 122 GLU A C 1
ATOM 995 O O . GLU A 1 122 ? -9.893 -17.659 16.753 1.00 87.56 122 GLU A O 1
ATOM 1000 N N . LEU A 1 123 ? -7.890 -18.441 16.114 1.00 88.12 123 LEU A N 1
ATOM 1001 C CA . LEU A 1 123 ? -7.485 -17.208 15.444 1.00 88.12 123 LEU A CA 1
ATOM 1002 C C . LEU A 1 123 ? -8.310 -16.975 14.172 1.00 88.12 123 LEU A C 1
ATOM 1004 O O . LEU A 1 123 ? -8.719 -15.847 13.921 1.00 88.12 123 LEU A O 1
ATOM 1008 N N . LYS A 1 124 ? -8.583 -18.032 13.395 1.00 84.69 124 LYS A N 1
ATOM 1009 C CA . LYS A 1 124 ? -9.339 -17.953 12.133 1.00 84.69 124 LYS A CA 1
ATOM 1010 C C . LYS A 1 124 ? -10.826 -17.650 12.343 1.00 84.69 124 LYS A C 1
ATOM 1012 O O . LYS A 1 124 ? -11.410 -16.963 11.514 1.00 84.69 124 LYS A O 1
ATOM 1017 N N . HIS A 1 125 ? -11.416 -18.130 13.440 1.00 86.06 125 HIS A N 1
ATOM 1018 C CA . HIS A 1 125 ? -12.827 -17.883 13.775 1.00 86.06 125 HIS A CA 1
ATOM 1019 C C . HIS A 1 125 ? -13.060 -16.520 14.451 1.00 86.06 125 HIS A C 1
ATOM 1021 O O . HIS A 1 125 ? -14.193 -16.050 14.529 1.00 86.06 125 HIS A O 1
ATOM 1027 N N . SER A 1 126 ? -12.004 -15.856 14.933 1.00 92.69 126 SER A N 1
ATOM 1028 C CA . SER A 1 126 ? -12.086 -14.503 15.490 1.00 92.69 126 SER A CA 1
ATOM 1029 C C . SER A 1 126 ? -11.848 -13.460 14.395 1.00 92.69 126 SER A C 1
ATOM 1031 O O . SER A 1 126 ? -10.743 -12.933 14.236 1.00 92.69 126 SER A O 1
ATOM 1033 N N . TYR A 1 127 ? -12.902 -13.191 13.622 1.00 94.00 127 TYR A N 1
ATOM 1034 C CA . TYR A 1 127 ? -12.842 -12.405 12.391 1.00 94.00 127 TYR A CA 1
ATOM 1035 C C . TYR A 1 127 ? -13.853 -11.250 12.373 1.00 94.00 127 TYR A C 1
ATOM 1037 O O . TYR A 1 127 ? -15.049 -11.440 12.616 1.00 94.00 127 TYR A O 1
ATOM 1045 N N . LEU A 1 128 ? -13.366 -10.050 12.051 1.00 96.56 128 LEU A N 1
ATOM 1046 C CA . LEU A 1 128 ? -14.167 -8.851 11.811 1.00 96.56 128 LEU A CA 1
ATOM 1047 C C . LEU A 1 128 ? -13.808 -8.262 10.448 1.00 96.56 128 LEU A C 1
ATOM 1049 O O . LEU A 1 128 ? -12.671 -7.848 10.224 1.00 96.56 128 LEU A O 1
ATOM 1053 N N . GLU A 1 129 ? -14.778 -8.179 9.551 1.00 96.38 129 GLU A N 1
ATOM 1054 C CA . GLU A 1 129 ? -14.640 -7.458 8.291 1.00 96.38 129 GLU A CA 1
ATOM 1055 C C . GLU A 1 129 ? -15.152 -6.026 8.449 1.00 96.38 129 GLU A C 1
ATOM 1057 O O . GLU A 1 129 ? -16.271 -5.823 8.905 1.00 96.38 129 GLU A O 1
ATOM 1062 N N . VAL A 1 130 ? -14.359 -5.029 8.061 1.00 97.69 130 VAL A N 1
ATOM 1063 C CA . VAL A 1 130 ? -14.734 -3.611 8.153 1.00 97.69 130 VAL A CA 1
ATOM 1064 C C . VAL A 1 130 ? -14.900 -3.044 6.752 1.00 97.69 130 VAL A C 1
ATOM 1066 O O . VAL A 1 130 ? -13.922 -2.866 6.019 1.00 97.69 130 VAL A O 1
ATOM 1069 N N . VAL A 1 131 ? -16.142 -2.739 6.379 1.00 97.31 131 VAL A N 1
ATOM 1070 C CA . VAL A 1 131 ? -16.500 -2.267 5.037 1.00 97.31 131 VAL A CA 1
ATOM 1071 C C . VAL A 1 131 ? -16.970 -0.812 5.060 1.00 97.31 131 VAL A C 1
ATOM 1073 O O . VAL A 1 131 ? -17.696 -0.409 5.973 1.00 97.31 131 VAL A O 1
ATOM 1076 N N . PRO A 1 132 ? -16.583 0.005 4.066 1.00 97.38 132 PRO A N 1
ATOM 1077 C CA . PRO A 1 132 ? -17.145 1.337 3.912 1.00 97.38 132 PRO A CA 1
ATOM 1078 C C . PRO A 1 132 ? -18.591 1.239 3.412 1.00 97.38 132 PRO A C 1
ATOM 1080 O O . PRO A 1 132 ? -18.908 0.398 2.569 1.00 97.38 132 PRO A O 1
ATOM 1083 N N . SER A 1 133 ? -19.455 2.138 3.881 1.00 96.19 133 SER A N 1
ATOM 1084 C CA . SER A 1 133 ? -20.795 2.317 3.319 1.00 96.19 133 SER A CA 1
ATOM 1085 C C . SER A 1 133 ? -20.756 2.537 1.800 1.00 96.19 133 SER A C 1
ATOM 1087 O O . SER A 1 133 ? -19.812 3.109 1.240 1.00 96.19 133 SER A O 1
ATOM 1089 N N . ALA A 1 134 ? -21.813 2.097 1.117 1.00 93.62 134 ALA A N 1
ATOM 1090 C CA . ALA A 1 134 ? -22.044 2.454 -0.279 1.00 93.62 134 ALA A CA 1
ATOM 1091 C C . ALA A 1 134 ? -22.429 3.936 -0.432 1.00 93.62 134 ALA A C 1
ATOM 1093 O O . ALA A 1 134 ? -22.136 4.539 -1.463 1.00 93.62 134 ALA A O 1
ATOM 1094 N N . LEU A 1 135 ? -23.061 4.518 0.593 1.00 91.94 135 LEU A N 1
ATOM 1095 C CA . LEU A 1 135 ? -23.494 5.911 0.597 1.00 91.94 135 LEU A CA 1
ATOM 1096 C C . LEU A 1 135 ? -22.377 6.843 1.091 1.00 91.94 135 LEU A C 1
ATOM 1098 O O . LEU A 1 135 ? -21.600 6.449 1.968 1.00 91.94 135 LEU A O 1
ATOM 1102 N N . PRO A 1 136 ? -22.306 8.087 0.580 1.00 89.75 136 PRO A N 1
ATOM 1103 C CA . PRO A 1 136 ? -21.397 9.095 1.107 1.00 89.75 136 PRO A CA 1
ATOM 1104 C C . PRO A 1 136 ? -21.611 9.332 2.604 1.00 89.75 136 PRO A C 1
ATOM 1106 O O . PRO A 1 136 ? -22.742 9.345 3.095 1.00 89.75 136 PRO A O 1
ATOM 1109 N N . ARG A 1 137 ? -20.516 9.558 3.332 1.00 92.75 137 ARG A N 1
ATOM 1110 C CA . ARG A 1 137 ? -20.560 9.909 4.752 1.00 92.75 137 ARG A CA 1
ATOM 1111 C C . ARG A 1 137 ? -21.241 11.263 4.958 1.00 92.75 137 ARG A C 1
ATOM 1113 O O . ARG A 1 137 ? -20.865 12.254 4.337 1.00 92.75 137 ARG A O 1
ATOM 1120 N N . LEU A 1 138 ? -22.193 11.301 5.890 1.00 90.94 138 LEU A N 1
ATOM 1121 C CA . LEU A 1 138 ? -22.806 12.543 6.354 1.00 90.94 138 LEU A CA 1
ATOM 1122 C C . LEU A 1 138 ? -21.820 13.348 7.225 1.00 90.94 138 LEU A C 1
ATOM 1124 O O . LEU A 1 138 ? -21.051 12.755 7.992 1.00 90.94 138 LEU A O 1
ATOM 1128 N N . PRO A 1 139 ? -21.820 14.689 7.133 1.00 91.06 139 PRO A N 1
ATOM 1129 C CA . PRO A 1 139 ? -20.988 15.531 7.985 1.00 91.06 139 PRO A CA 1
ATOM 1130 C C . PRO A 1 139 ? -21.472 15.511 9.443 1.00 91.06 139 PRO A C 1
ATOM 1132 O O . PRO A 1 139 ? -22.644 15.271 9.719 1.00 91.06 139 PRO A O 1
ATOM 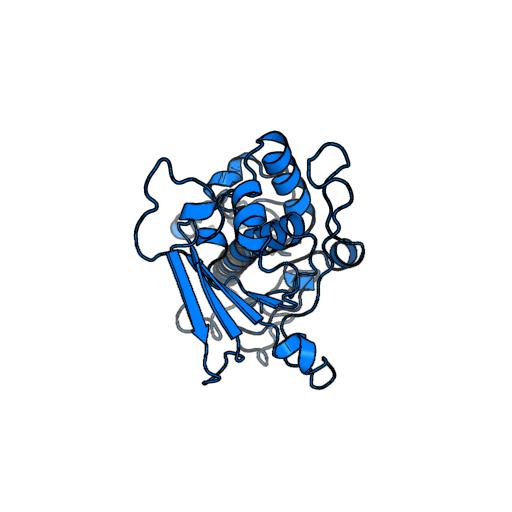1135 N N . GLY A 1 140 ? -20.565 15.792 10.383 1.00 90.19 140 GLY A N 1
ATOM 1136 C CA . GLY A 1 140 ? -20.911 16.003 11.797 1.00 90.19 140 GLY A CA 1
ATOM 1137 C C . GLY A 1 140 ? -21.228 14.744 12.612 1.00 90.19 140 GLY A C 1
ATOM 1138 O O . GLY A 1 140 ? -21.659 14.865 13.755 1.00 90.19 140 GLY A O 1
ATOM 1139 N N . LEU A 1 141 ? -21.010 13.543 12.064 1.00 93.00 141 LEU A N 1
ATOM 1140 C CA . LEU A 1 141 ? -21.192 12.297 12.812 1.00 93.00 141 LEU A CA 1
ATOM 1141 C C . LEU A 1 141 ? -20.181 12.180 13.957 1.00 93.00 141 LEU A C 1
ATOM 1143 O O . LEU A 1 141 ? -18.974 12.334 13.758 1.00 93.00 141 LEU A O 1
ATOM 1147 N N . THR A 1 142 ? -20.684 11.846 15.142 1.00 91.00 142 THR A N 1
ATOM 1148 C CA . THR A 1 142 ? -19.867 11.466 16.301 1.00 91.00 142 THR A CA 1
ATOM 1149 C C . THR A 1 142 ? -19.353 10.026 16.158 1.00 91.00 142 THR A C 1
ATOM 1151 O O . THR A 1 142 ? -19.952 9.248 15.413 1.00 91.00 142 THR A O 1
ATOM 1154 N N . PRO A 1 143 ? -18.299 9.609 16.890 1.00 87.12 143 PRO A N 1
ATOM 1155 C CA . PRO A 1 143 ? -17.746 8.253 16.788 1.00 87.12 143 PRO A CA 1
ATOM 1156 C C . PRO A 1 143 ? -18.768 7.121 16.938 1.00 87.12 143 PRO A C 1
ATOM 1158 O O . PRO A 1 143 ? -18.715 6.144 16.194 1.00 87.12 143 PRO A O 1
ATOM 1161 N N . ASN A 1 144 ? -19.748 7.280 17.831 1.00 88.00 144 ASN A N 1
ATOM 1162 C CA . ASN A 1 144 ? -20.796 6.279 18.061 1.00 88.00 144 ASN A CA 1
ATOM 1163 C C . ASN A 1 144 ? -21.788 6.165 16.891 1.00 88.00 144 ASN A C 1
ATOM 1165 O O . ASN A 1 144 ? -22.519 5.186 16.806 1.00 88.00 144 ASN A O 1
ATOM 1169 N N . GLN A 1 145 ? -21.811 7.147 15.987 1.00 94.44 145 GLN A N 1
ATOM 1170 C CA . GLN A 1 145 ? -22.648 7.170 14.785 1.00 94.44 145 GLN A CA 1
ATOM 1171 C C . GLN A 1 145 ? -21.875 6.744 13.526 1.00 94.44 145 GLN A C 1
ATOM 1173 O O . GLN A 1 145 ? -22.440 6.723 12.434 1.00 94.44 145 GLN A O 1
ATOM 1178 N N . LEU A 1 146 ? -20.580 6.426 13.651 1.00 96.38 146 LEU A N 1
ATOM 1179 C CA . LEU A 1 146 ? -19.765 5.960 12.525 1.00 96.38 146 LEU A CA 1
ATOM 1180 C C . LEU A 1 146 ? -19.988 4.484 12.211 1.00 96.38 146 LEU A C 1
ATOM 1182 O O . LEU A 1 146 ? -19.676 4.056 11.104 1.00 96.38 146 LEU A O 1
ATOM 1186 N N . VAL A 1 147 ? -20.533 3.713 13.151 1.00 96.56 147 VAL A N 1
ATOM 1187 C CA . VAL A 1 147 ? -20.974 2.336 12.916 1.00 96.56 147 VAL A CA 1
ATOM 1188 C C . VAL A 1 147 ? -22.418 2.364 12.428 1.00 96.56 147 VAL A C 1
ATOM 1190 O O . VAL A 1 147 ? -23.308 2.794 13.154 1.00 96.56 147 VAL A O 1
ATOM 1193 N N . LEU A 1 148 ? -22.642 1.907 11.197 1.00 96.00 148 LEU A N 1
ATOM 1194 C CA . LEU A 1 148 ? -23.958 1.919 10.554 1.00 96.00 148 LEU A CA 1
ATOM 1195 C C . LEU A 1 148 ? -24.689 0.584 10.697 1.00 96.00 148 LEU A C 1
ATOM 1197 O O . LEU A 1 148 ? -25.903 0.567 10.874 1.00 96.00 148 LEU A O 1
ATOM 1201 N N . SER A 1 149 ? -23.962 -0.532 10.616 1.00 95.88 149 SER A N 1
ATOM 1202 C CA . SER A 1 149 ? -24.512 -1.870 10.851 1.00 95.88 149 SER A CA 1
ATOM 1203 C C . SER A 1 149 ? -23.449 -2.823 11.389 1.00 95.88 149 SER A C 1
ATOM 1205 O O . SER A 1 149 ? -22.249 -2.641 11.152 1.00 95.88 149 SER A O 1
ATOM 1207 N N . LEU A 1 150 ? -23.913 -3.847 12.106 1.00 96.44 150 LEU A N 1
ATOM 1208 C CA . LEU A 1 150 ? -23.126 -5.003 12.514 1.00 96.44 150 LEU A CA 1
ATOM 1209 C C . LEU A 1 150 ? -23.896 -6.264 12.125 1.00 96.44 150 LEU A C 1
ATOM 1211 O O . LEU A 1 150 ? -24.921 -6.578 12.725 1.00 96.44 150 LEU A O 1
ATOM 1215 N N . ASP A 1 151 ? -23.373 -6.985 11.144 1.00 94.81 151 ASP A N 1
ATOM 1216 C CA . ASP A 1 151 ? -24.023 -8.149 10.556 1.00 94.81 151 ASP A CA 1
ATOM 1217 C C . ASP A 1 151 ? -23.219 -9.417 10.867 1.00 94.81 151 ASP A C 1
ATOM 1219 O O . ASP A 1 151 ? -21.9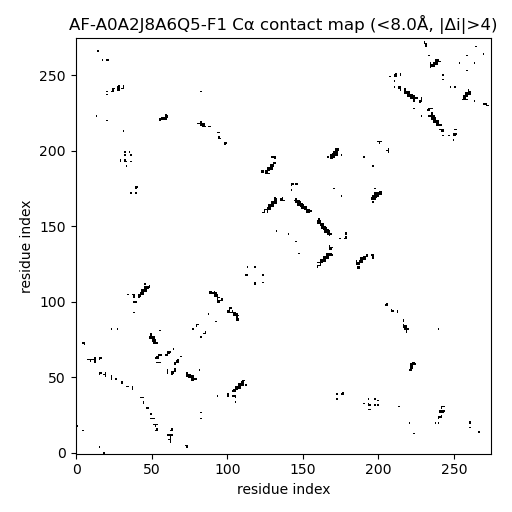85 -9.415 10.847 1.00 94.81 151 ASP A O 1
ATOM 1223 N N . ASN A 1 152 ? -23.902 -10.529 11.143 1.00 92.50 152 ASN A N 1
ATOM 1224 C CA . ASN A 1 152 ? -23.238 -11.825 11.274 1.00 92.50 152 ASN A CA 1
ATOM 1225 C C . ASN A 1 152 ? -22.902 -12.374 9.883 1.00 92.50 152 ASN A C 1
ATOM 1227 O O . ASN A 1 152 ? -23.756 -12.428 9.001 1.00 92.50 152 ASN A O 1
ATOM 1231 N N . MET A 1 153 ? -21.664 -12.826 9.700 1.0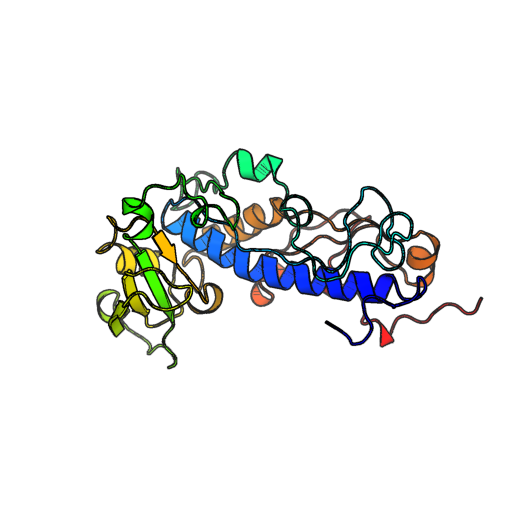0 87.25 153 MET A N 1
ATOM 1232 C CA . MET A 1 153 ? -21.229 -13.513 8.489 1.00 87.25 153 MET A CA 1
ATOM 1233 C C . MET A 1 153 ? -21.286 -15.020 8.717 1.00 87.25 153 MET A C 1
ATOM 1235 O O . MET A 1 153 ? -20.526 -15.571 9.517 1.00 87.25 153 MET A O 1
ATOM 1239 N N . THR A 1 154 ? -22.180 -15.696 8.000 1.00 78.88 154 THR A N 1
ATOM 1240 C CA . THR A 1 154 ? -22.187 -17.159 7.916 1.00 78.88 154 THR A CA 1
ATOM 1241 C C . THR A 1 154 ? -21.012 -17.635 7.069 1.00 78.88 154 THR A C 1
ATOM 1243 O O . THR A 1 154 ? -20.696 -17.017 6.052 1.00 78.88 154 THR A O 1
ATOM 1246 N N . ALA A 1 155 ? -20.385 -18.748 7.456 1.00 69.38 155 ALA A N 1
ATOM 1247 C CA . ALA A 1 155 ? -19.354 -19.376 6.636 1.00 69.38 155 ALA A CA 1
ATOM 1248 C C . ALA A 1 155 ? -19.931 -19.749 5.258 1.00 69.38 155 ALA A C 1
ATOM 1250 O O . ALA A 1 155 ? -20.911 -20.487 5.170 1.00 69.38 155 ALA A O 1
ATOM 1251 N N . GLY A 1 156 ? -19.332 -19.228 4.188 1.00 57.66 156 GLY A N 1
ATOM 1252 C CA . GLY A 1 156 ? -19.755 -19.489 2.815 1.00 57.66 156 GLY A CA 1
ATOM 1253 C C . GLY A 1 156 ? -18.705 -19.006 1.816 1.00 57.66 156 GLY A C 1
ATOM 1254 O O . GLY A 1 156 ? -18.342 -17.830 1.804 1.00 57.66 156 GLY A O 1
ATOM 1255 N N . GLY A 1 157 ? -18.195 -19.916 0.981 1.00 62.41 157 GLY A N 1
ATOM 1256 C CA . GLY A 1 157 ? -17.123 -19.620 0.024 1.00 62.41 157 GLY A CA 1
ATOM 1257 C C . GLY A 1 157 ? -15.760 -19.389 0.691 1.00 62.41 157 GLY A C 1
ATOM 1258 O O . GLY A 1 157 ? -15.360 -20.139 1.575 1.00 62.41 157 GLY A O 1
ATOM 1259 N N . SER A 1 158 ? -15.032 -18.361 0.247 1.00 56.75 158 SER A N 1
ATOM 1260 C CA . SER A 1 158 ? -13.678 -17.995 0.703 1.00 56.75 158 SER A CA 1
ATOM 1261 C C . SER A 1 158 ? -13.635 -17.100 1.954 1.00 56.75 158 SER A C 1
ATOM 1263 O O . SER A 1 158 ? -12.554 -16.655 2.340 1.00 56.75 158 SER A O 1
ATOM 1265 N N . HIS A 1 159 ? -14.777 -16.824 2.595 1.00 61.91 159 HIS A N 1
ATOM 1266 C CA . HIS A 1 159 ? -14.839 -15.993 3.800 1.00 61.91 159 HIS A CA 1
ATOM 1267 C C . HIS A 1 159 ? -15.019 -16.843 5.068 1.00 61.91 159 HIS A C 1
ATOM 1269 O O . HIS A 1 159 ? -15.908 -17.701 5.104 1.00 61.91 159 HIS A O 1
ATOM 1275 N N . PRO A 1 160 ? -14.213 -16.609 6.123 1.00 74.06 160 PRO A N 1
ATOM 1276 C CA . PRO A 1 160 ? -14.424 -17.254 7.411 1.00 74.06 160 PRO A CA 1
ATOM 1277 C C . PRO A 1 160 ? -15.721 -16.752 8.059 1.00 74.06 160 PRO A C 1
ATOM 1279 O O . PRO A 1 160 ? -16.192 -15.647 7.782 1.00 74.06 160 PRO A O 1
ATOM 1282 N N . GLN A 1 161 ? -16.282 -17.563 8.955 1.00 84.31 161 GLN A N 1
ATOM 1283 C CA . GLN A 1 161 ? -17.340 -17.111 9.856 1.00 84.31 161 GLN A CA 1
ATOM 1284 C C . GLN A 1 161 ? -16.837 -15.919 10.680 1.00 84.31 161 GLN A C 1
ATOM 1286 O O . GLN A 1 161 ? -15.692 -15.911 11.133 1.00 84.31 161 GLN A O 1
ATOM 1291 N N . GLY A 1 162 ? -17.686 -14.917 10.889 1.00 90.44 162 GLY A N 1
ATOM 1292 C CA . GLY A 1 162 ? -17.289 -13.720 11.622 1.00 90.44 162 GLY A CA 1
ATOM 1293 C C . GLY A 1 162 ? -18.389 -12.674 11.691 1.00 90.44 162 GLY A C 1
ATOM 1294 O O . GLY A 1 162 ? -19.575 -12.987 11.593 1.00 90.44 162 GLY A O 1
ATOM 1295 N N . ARG A 1 163 ? -17.987 -11.417 11.859 1.00 94.25 163 ARG A N 1
ATOM 1296 C CA . ARG A 1 163 ? -18.886 -10.257 11.844 1.00 94.25 163 ARG A CA 1
ATOM 1297 C C . ARG A 1 163 ? -18.458 -9.279 10.757 1.00 94.25 163 ARG A C 1
ATOM 1299 O O . ARG A 1 163 ? -17.263 -9.126 10.514 1.00 94.25 163 ARG A O 1
ATOM 1306 N N . ARG A 1 164 ? -19.414 -8.587 10.147 1.00 95.88 164 ARG A N 1
ATOM 1307 C CA . ARG A 1 164 ? -19.187 -7.472 9.226 1.00 95.88 164 ARG A CA 1
ATOM 1308 C C . ARG A 1 164 ? -19.646 -6.178 9.879 1.00 95.88 164 ARG A C 1
ATOM 1310 O O . ARG A 1 164 ? -20.794 -6.063 10.286 1.00 95.88 164 ARG A O 1
ATOM 1317 N N . LEU A 1 165 ? -18.744 -5.211 9.956 1.00 97.12 165 LEU A N 1
ATOM 1318 C CA . LEU A 1 165 ? -18.976 -3.868 10.461 1.00 97.12 165 LEU A CA 1
ATOM 1319 C C . LEU A 1 165 ? -19.034 -2.897 9.281 1.00 97.12 165 LEU A C 1
ATOM 1321 O O . LEU A 1 165 ? -18.015 -2.650 8.630 1.00 97.12 165 LEU A O 1
ATOM 1325 N N . THR A 1 166 ? -20.209 -2.336 9.014 1.00 97.69 166 THR A N 1
ATOM 1326 C CA . THR A 1 166 ? -20.365 -1.288 7.998 1.00 97.69 166 THR A CA 1
ATOM 1327 C C . THR A 1 166 ? -20.154 0.072 8.641 1.00 97.69 166 THR A C 1
ATOM 1329 O O . THR A 1 166 ? -20.825 0.405 9.619 1.00 97.69 166 THR A O 1
ATOM 1332 N N . VAL A 1 167 ? -19.239 0.873 8.091 1.00 97.62 167 VAL A N 1
ATOM 1333 C CA . VAL A 1 167 ? -18.862 2.173 8.663 1.00 97.62 167 VAL A CA 1
ATOM 1334 C C . VAL A 1 167 ? -19.151 3.352 7.734 1.00 97.62 167 VAL A C 1
ATOM 1336 O O . VAL A 1 167 ? -19.052 3.250 6.507 1.00 97.62 167 VAL A O 1
ATOM 1339 N N . ALA A 1 168 ? -19.460 4.507 8.322 1.00 97.38 168 ALA A N 1
ATOM 1340 C CA . ALA A 1 168 ? -19.515 5.789 7.631 1.00 97.38 168 ALA A CA 1
ATOM 1341 C C . ALA A 1 168 ? -18.085 6.261 7.308 1.00 97.38 168 ALA A C 1
ATOM 1343 O O . ALA A 1 168 ? -17.452 6.978 8.077 1.00 97.38 168 ALA A O 1
ATOM 1344 N N . ALA A 1 169 ? -17.566 5.803 6.172 1.00 96.06 169 ALA A N 1
ATOM 1345 C CA . ALA A 1 169 ? -16.198 6.025 5.715 1.00 96.06 169 ALA A CA 1
ATOM 1346 C C . ALA A 1 169 ? -16.072 7.258 4.784 1.00 96.06 169 ALA A C 1
ATOM 1348 O O . ALA A 1 169 ? -17.062 7.649 4.162 1.00 96.06 169 ALA A O 1
ATOM 1349 N N . PRO A 1 170 ? -14.875 7.855 4.623 1.00 96.00 170 PRO A N 1
ATOM 1350 C CA . PRO A 1 170 ? -13.595 7.431 5.192 1.00 96.00 170 PRO A CA 1
ATOM 1351 C C . PRO A 1 170 ? -13.441 7.819 6.671 1.00 96.00 170 PRO A C 1
ATOM 1353 O O . PRO A 1 170 ? -14.012 8.811 7.124 1.00 96.00 170 PRO A O 1
ATOM 1356 N N . LEU A 1 171 ? -12.673 7.017 7.410 1.00 96.94 171 LEU A N 1
ATOM 1357 C CA . LEU A 1 171 ? -12.358 7.188 8.828 1.00 96.94 171 LEU A CA 1
ATOM 1358 C C . LEU A 1 171 ? -10.945 7.748 8.997 1.00 96.94 171 LEU A C 1
ATOM 1360 O O . LEU A 1 171 ? -9.986 7.194 8.448 1.00 96.94 171 LEU A O 1
ATOM 1364 N N . ALA A 1 172 ? -10.812 8.799 9.800 1.00 96.44 172 ALA A N 1
ATOM 1365 C CA . ALA A 1 172 ? -9.514 9.225 10.299 1.00 96.44 172 ALA A CA 1
ATOM 1366 C C . ALA A 1 172 ? -8.969 8.204 11.308 1.00 96.44 172 ALA A C 1
ATOM 1368 O O . ALA A 1 172 ? -9.688 7.377 11.868 1.00 96.44 172 ALA A O 1
ATOM 1369 N N . ASP A 1 173 ? -7.676 8.277 11.572 1.00 97.56 173 ASP A N 1
ATOM 1370 C CA . ASP A 1 173 ? -6.962 7.382 12.471 1.00 97.56 173 ASP A CA 1
ATOM 1371 C C . ASP A 1 173 ? -7.545 7.288 13.895 1.00 97.56 173 ASP A C 1
ATOM 1373 O O . ASP A 1 173 ? -7.683 6.194 14.446 1.00 97.56 173 ASP A O 1
ATOM 1377 N N . TRP A 1 174 ? -7.947 8.409 14.493 1.00 96.62 174 TRP A N 1
ATOM 1378 C CA . TRP A 1 174 ? -8.613 8.418 15.800 1.00 96.62 174 TRP A CA 1
ATOM 1379 C C . TRP A 1 174 ? -10.032 7.826 15.752 1.00 96.62 174 TRP A C 1
ATOM 1381 O O . TRP A 1 174 ? -10.440 7.146 16.695 1.00 96.62 174 TRP A O 1
ATOM 1391 N N . GLU A 1 175 ? -10.757 8.019 14.647 1.00 97.06 175 GLU A N 1
ATOM 1392 C CA . GLU A 1 175 ? -12.095 7.454 14.435 1.00 97.06 175 GLU A CA 1
ATOM 1393 C C . GLU A 1 175 ? -12.024 5.942 14.274 1.00 97.06 175 GLU A C 1
ATOM 1395 O O . GLU A 1 175 ? -12.806 5.223 14.888 1.00 97.06 175 GLU A O 1
ATOM 1400 N N . LEU A 1 176 ? -11.045 5.450 13.509 1.00 97.44 176 LEU A N 1
ATOM 1401 C CA . LEU A 1 176 ? -10.802 4.021 13.359 1.00 97.44 176 LEU A CA 1
ATOM 1402 C C . LEU A 1 176 ? -10.549 3.365 14.720 1.00 97.44 176 LEU A C 1
ATOM 1404 O O . LEU A 1 176 ? -11.118 2.314 15.007 1.00 97.44 176 LEU A O 1
ATOM 1408 N N . ARG A 1 177 ? -9.729 3.988 15.580 1.00 96.62 177 ARG A N 1
ATOM 1409 C CA . ARG A 1 177 ? -9.495 3.480 16.941 1.00 96.62 177 ARG A CA 1
ATOM 1410 C C . ARG A 1 177 ? -10.774 3.460 17.767 1.00 96.62 177 ARG A C 1
ATOM 1412 O O . ARG A 1 177 ? -11.025 2.463 18.433 1.00 96.62 177 ARG A O 1
ATOM 1419 N N . ALA A 1 178 ? -11.580 4.518 17.708 1.00 96.75 178 ALA A N 1
ATOM 1420 C CA . ALA A 1 178 ? -12.840 4.586 18.442 1.00 96.75 178 ALA A CA 1
ATOM 1421 C C . ALA A 1 178 ? -13.836 3.510 17.973 1.00 96.75 178 ALA A C 1
ATOM 1423 O O . ALA A 1 178 ? -14.394 2.790 18.796 1.00 96.75 178 ALA A O 1
ATOM 1424 N N . VAL A 1 179 ? -13.990 3.344 16.657 1.00 97.00 179 VAL A N 1
ATOM 1425 C CA . VAL A 1 179 ? -14.863 2.333 16.040 1.00 97.00 179 VAL A CA 1
ATOM 1426 C C . VAL A 1 179 ? -14.424 0.908 16.392 1.00 97.00 179 VAL A C 1
ATOM 1428 O O . VAL A 1 179 ? -15.268 0.035 16.586 1.00 97.00 179 VAL A O 1
ATOM 1431 N N . LEU A 1 180 ? -13.115 0.658 16.487 1.00 97.06 180 LEU A N 1
ATOM 1432 C CA . LEU A 1 180 ? -12.567 -0.671 16.771 1.00 97.06 180 LEU A CA 1
ATOM 1433 C C . LEU A 1 180 ? -12.371 -0.975 18.259 1.00 97.06 180 LEU A C 1
ATOM 1435 O O . LEU A 1 180 ? -12.147 -2.135 18.597 1.00 97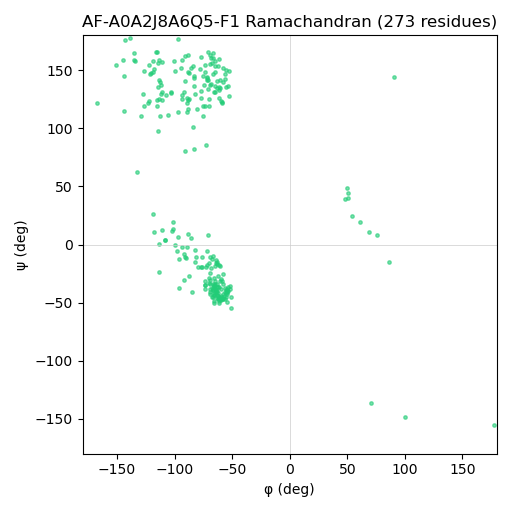.06 180 LEU A O 1
ATOM 1439 N N . ALA A 1 181 ? -12.465 0.015 19.150 1.00 96.06 181 ALA A N 1
ATOM 1440 C CA . ALA A 1 181 ? -12.280 -0.184 20.588 1.00 96.06 181 ALA A CA 1
ATOM 1441 C C . ALA A 1 181 ? -13.195 -1.279 21.186 1.00 96.06 181 ALA A C 1
ATOM 1443 O O . ALA A 1 181 ? -12.681 -2.099 21.949 1.00 96.06 181 ALA A O 1
ATOM 1444 N N . PRO A 1 182 ? -14.487 -1.398 20.801 1.00 95.94 182 PRO A N 1
ATOM 1445 C CA . PRO A 1 182 ? -15.357 -2.485 21.271 1.00 95.94 182 PRO A CA 1
ATOM 1446 C C . PRO A 1 182 ? -14.958 -3.886 20.778 1.00 95.94 182 PRO A C 1
ATOM 1448 O O . PRO A 1 182 ? -15.516 -4.875 21.238 1.00 95.94 182 PRO A O 1
ATOM 1451 N N . TYR A 1 183 ? -14.020 -3.975 19.832 1.00 95.44 183 TYR A N 1
ATOM 1452 C CA . TYR A 1 183 ? -13.587 -5.206 19.166 1.00 95.44 183 TYR A CA 1
ATOM 1453 C C . TYR A 1 183 ? -12.099 -5.499 19.416 1.00 95.44 183 TYR A C 1
ATOM 1455 O O . TYR A 1 183 ? -11.427 -6.122 18.590 1.00 95.44 183 TYR A O 1
ATOM 1463 N N . ALA A 1 184 ? -11.549 -5.016 20.535 1.00 94.19 184 ALA A N 1
ATOM 1464 C CA . ALA A 1 184 ? -10.133 -5.166 20.867 1.00 94.19 184 ALA A CA 1
ATOM 1465 C C . ALA A 1 184 ? -9.687 -6.640 20.978 1.00 94.19 184 ALA A C 1
ATOM 1467 O O . ALA A 1 184 ? -8.537 -6.964 20.674 1.00 94.19 184 ALA A O 1
ATOM 1468 N N . ASP A 1 185 ? -10.603 -7.528 21.363 1.00 94.00 185 ASP A N 1
ATOM 1469 C CA . ASP A 1 185 ? -10.411 -8.972 21.514 1.00 94.00 185 ASP A CA 1
ATOM 1470 C C . ASP A 1 185 ? -10.381 -9.736 20.178 1.00 94.00 185 ASP A C 1
ATOM 1472 O O . ASP A 1 185 ? -9.827 -10.838 20.107 1.00 94.00 185 ASP A O 1
ATOM 1476 N N . VAL A 1 186 ? -10.912 -9.143 19.101 1.00 96.06 186 VAL A N 1
ATOM 1477 C CA . VAL A 1 186 ? -10.905 -9.752 17.767 1.00 96.06 186 VAL A CA 1
ATOM 1478 C C . VAL A 1 186 ? -9.469 -9.980 17.298 1.00 96.06 186 VAL A C 1
ATOM 1480 O O . VAL A 1 186 ? -8.620 -9.088 17.379 1.00 96.06 186 VAL A O 1
ATOM 1483 N N . ARG A 1 187 ? -9.168 -11.172 16.772 1.00 95.12 187 ARG A N 1
ATOM 1484 C CA . ARG A 1 187 ? -7.813 -11.539 16.331 1.00 95.12 187 ARG A CA 1
ATOM 1485 C C . ARG A 1 187 ? -7.511 -11.077 14.908 1.00 95.12 187 ARG A C 1
ATOM 1487 O O . ARG A 1 187 ? -6.419 -10.556 14.678 1.00 95.12 187 ARG A O 1
ATOM 1494 N N . ILE A 1 188 ? -8.466 -11.199 13.986 1.00 95.88 188 ILE A N 1
ATOM 1495 C CA . ILE A 1 188 ? -8.327 -10.793 12.582 1.00 95.88 188 ILE A CA 1
ATOM 1496 C C . ILE A 1 188 ? -9.290 -9.651 12.268 1.00 95.88 188 ILE A C 1
ATOM 1498 O O . ILE A 1 188 ? -10.501 -9.794 12.405 1.00 95.88 188 ILE A O 1
ATOM 1502 N N . ILE A 1 189 ? -8.742 -8.542 11.772 1.00 97.19 189 ILE A N 1
ATOM 1503 C CA . ILE A 1 189 ? -9.523 -7.436 11.215 1.00 97.19 189 ILE A CA 1
ATOM 1504 C C . ILE A 1 189 ? -9.195 -7.344 9.726 1.00 97.19 189 ILE A C 1
ATOM 1506 O O . ILE A 1 189 ? -8.036 -7.143 9.358 1.00 97.19 189 ILE A O 1
ATOM 1510 N N . HIS A 1 190 ? -10.201 -7.520 8.877 1.00 95.88 190 HIS A N 1
ATOM 1511 C CA . HIS A 1 190 ? -10.061 -7.498 7.428 1.00 95.88 190 HIS A CA 1
ATOM 1512 C C . HIS A 1 190 ? -10.662 -6.221 6.842 1.00 95.88 190 HIS A C 1
ATOM 1514 O O . HIS A 1 190 ? -11.814 -5.885 7.101 1.00 95.88 190 HIS A O 1
ATOM 1520 N N . PHE A 1 191 ? -9.880 -5.532 6.013 1.00 96.12 191 PHE A N 1
ATOM 1521 C CA . PHE A 1 191 ? -10.311 -4.354 5.270 1.00 96.12 191 PHE A CA 1
ATOM 1522 C C . PHE A 1 191 ? -10.283 -4.682 3.776 1.00 96.12 191 PHE A C 1
ATOM 1524 O O . PHE A 1 191 ? -9.217 -4.590 3.168 1.00 96.12 191 PHE A O 1
ATOM 1531 N N . PRO A 1 192 ? -11.415 -5.049 3.156 1.00 94.31 192 PRO A N 1
ATOM 1532 C CA . PRO A 1 192 ? -11.443 -5.356 1.727 1.00 94.31 192 PRO A CA 1
ATOM 1533 C C . PRO A 1 192 ? -11.219 -4.113 0.850 1.00 94.31 192 PRO A C 1
ATOM 1535 O O . PRO A 1 192 ? -10.775 -4.233 -0.289 1.00 94.31 192 PRO A O 1
ATOM 1538 N N . GLN A 1 193 ? -11.515 -2.912 1.362 1.00 94.56 193 GLN A N 1
ATOM 1539 C CA . GLN A 1 193 ? -11.364 -1.645 0.635 1.00 94.56 193 GLN A CA 1
ATOM 1540 C C . GLN A 1 193 ? -10.656 -0.584 1.495 1.00 94.56 193 GLN A C 1
ATOM 1542 O O . GLN A 1 193 ? -11.245 0.456 1.796 1.00 94.56 193 GLN A O 1
ATOM 1547 N N . PRO A 1 194 ? -9.394 -0.804 1.904 1.00 94.00 194 PRO A N 1
ATOM 1548 C CA . PRO A 1 194 ? -8.756 0.013 2.933 1.00 94.00 194 PRO A CA 1
ATOM 1549 C C . PRO A 1 194 ? -8.604 1.484 2.510 1.00 94.00 194 PRO A C 1
ATOM 1551 O O . PRO A 1 194 ? -8.790 2.366 3.342 1.00 94.00 194 PRO A O 1
ATOM 1554 N N . GLY A 1 195 ? -8.380 1.765 1.219 1.00 93.50 195 GLY A N 1
ATOM 1555 C CA . GLY A 1 195 ? -8.320 3.137 0.693 1.00 93.50 195 GLY A CA 1
ATOM 1556 C C . GLY A 1 195 ? -9.662 3.873 0.621 1.00 93.50 195 GLY A C 1
ATOM 1557 O O . GLY A 1 195 ? -9.675 5.093 0.529 1.00 93.50 195 GLY A O 1
ATOM 1558 N N . ARG A 1 196 ? -10.798 3.160 0.684 1.00 95.38 196 ARG A N 1
ATOM 1559 C CA . ARG A 1 196 ? -12.126 3.778 0.863 1.00 95.38 196 ARG A CA 1
ATOM 1560 C C . ARG A 1 196 ? -12.505 3.877 2.337 1.00 95.38 196 ARG A C 1
ATOM 1562 O O . ARG A 1 196 ? -13.236 4.786 2.710 1.00 95.38 196 ARG A O 1
ATOM 1569 N N . THR A 1 197 ? -12.031 2.942 3.162 1.00 96.44 197 THR A N 1
ATOM 1570 C CA . THR A 1 197 ? -12.320 2.912 4.598 1.00 96.44 197 THR A CA 1
ATOM 1571 C C . THR A 1 197 ? -11.558 3.987 5.366 1.00 96.44 197 THR A C 1
ATOM 1573 O O . THR A 1 197 ? -12.103 4.518 6.327 1.00 96.44 197 THR A O 1
ATOM 1576 N N . LEU A 1 198 ? -10.327 4.325 4.969 1.00 96.38 198 LEU A N 1
ATOM 1577 C CA . LEU A 1 198 ? -9.444 5.220 5.723 1.00 96.38 198 LEU A CA 1
ATOM 1578 C C . LEU A 1 198 ? -9.156 6.524 4.981 1.00 96.38 198 LEU A C 1
ATOM 1580 O O . LEU A 1 198 ? -8.809 6.504 3.805 1.00 96.38 198 LEU A O 1
ATOM 1584 N N . SER A 1 199 ? -9.211 7.650 5.697 1.00 94.56 199 SER A N 1
ATOM 1585 C CA . SER A 1 199 ? -8.714 8.950 5.213 1.00 94.56 199 SER A CA 1
ATOM 1586 C C . SER A 1 199 ? -7.251 9.200 5.593 1.00 94.56 199 SER A C 1
ATOM 1588 O O . SER A 1 199 ? -6.629 10.126 5.077 1.00 94.56 199 SER A O 1
ATOM 1590 N N . GLY A 1 200 ? -6.681 8.363 6.467 1.00 94.88 200 GLY A N 1
ATOM 1591 C CA . GLY A 1 200 ? -5.309 8.487 6.956 1.00 94.88 200 GLY A CA 1
ATOM 1592 C C . GLY A 1 200 ? -5.238 9.127 8.342 1.00 94.88 200 GLY A C 1
ATOM 1593 O O . GLY A 1 200 ? -6.119 8.927 9.176 1.00 94.88 200 GLY A O 1
ATOM 1594 N N . PHE A 1 201 ? -4.157 9.860 8.602 1.00 97.50 201 PHE A N 1
ATOM 1595 C CA . PHE A 1 201 ? -3.869 10.449 9.911 1.00 97.50 201 PHE A CA 1
ATOM 1596 C C . PHE A 1 201 ? -4.436 11.865 10.016 1.00 97.50 201 PHE A C 1
ATOM 1598 O O . PHE A 1 201 ? -4.203 12.683 9.126 1.00 97.50 201 PHE A O 1
ATOM 1605 N N . ALA A 1 202 ? -5.146 12.167 11.108 1.00 96.31 202 ALA A N 1
ATOM 1606 C CA . ALA A 1 202 ? -5.724 13.492 11.325 1.00 96.31 202 ALA A CA 1
ATOM 1607 C C . ALA A 1 202 ? -4.656 14.581 11.509 1.00 96.31 202 ALA A C 1
ATOM 1609 O O . ALA A 1 202 ? -4.837 15.705 11.040 1.00 96.31 202 ALA A O 1
ATOM 1610 N N . LYS A 1 203 ? -3.528 14.257 12.159 1.00 97.19 203 LYS A N 1
ATOM 1611 C CA . LYS A 1 203 ? -2.395 15.182 12.268 1.00 97.19 203 LYS A CA 1
ATOM 1612 C C . LYS A 1 203 ? -1.523 15.137 11.025 1.00 97.19 203 LYS A C 1
ATOM 1614 O O . LYS A 1 203 ? -1.069 14.075 10.588 1.00 97.19 203 LYS A O 1
ATOM 1619 N N . ARG A 1 204 ? -1.246 16.323 10.483 1.00 95.94 204 ARG A N 1
ATOM 1620 C CA . ARG A 1 204 ? -0.464 16.498 9.258 1.00 95.94 204 ARG A CA 1
ATOM 1621 C C . ARG A 1 204 ? 0.960 15.981 9.424 1.00 95.94 204 ARG A C 1
ATOM 1623 O O . ARG A 1 204 ? 1.470 15.326 8.520 1.00 95.94 204 ARG A O 1
ATOM 1630 N N . GLU A 1 205 ? 1.583 16.256 10.562 1.00 95.69 205 GLU A N 1
ATOM 1631 C CA . GLU A 1 205 ? 2.964 15.880 10.871 1.00 95.69 205 GLU A CA 1
ATOM 1632 C C . GLU A 1 205 ? 3.118 14.356 10.840 1.00 95.69 205 GLU A C 1
ATOM 1634 O O . GLU A 1 205 ? 4.011 13.826 10.179 1.00 95.69 205 GLU A O 1
ATOM 1639 N N . THR A 1 206 ? 2.175 13.645 11.459 1.00 97.25 206 THR A N 1
ATOM 1640 C CA . THR A 1 206 ? 2.117 12.180 11.458 1.00 97.25 206 THR A CA 1
ATOM 1641 C C . THR A 1 206 ? 1.883 11.627 10.056 1.00 97.25 206 THR A C 1
ATOM 1643 O O . THR A 1 206 ? 2.554 10.678 9.655 1.00 97.25 206 THR A O 1
ATOM 1646 N N . ALA A 1 207 ? 0.996 12.247 9.271 1.00 97.25 207 ALA A N 1
ATOM 1647 C CA . ALA A 1 207 ? 0.746 11.838 7.892 1.00 97.25 207 ALA A CA 1
ATOM 1648 C C . ALA A 1 207 ? 1.992 11.989 6.995 1.00 97.25 207 ALA A C 1
ATOM 1650 O O . ALA A 1 207 ? 2.304 11.090 6.219 1.00 97.25 207 ALA A O 1
ATOM 1651 N N . VAL A 1 208 ? 2.723 13.104 7.110 1.00 96.25 208 VAL A N 1
ATOM 1652 C CA . VAL A 1 208 ? 3.967 13.347 6.354 1.00 96.25 208 VAL A CA 1
ATOM 1653 C C . VAL A 1 208 ? 5.059 12.365 6.773 1.00 96.25 208 VAL A C 1
ATOM 1655 O O . VAL A 1 208 ? 5.730 11.778 5.926 1.00 96.25 208 VAL A O 1
ATOM 1658 N N . GLN A 1 209 ? 5.209 12.136 8.076 1.00 96.50 209 GLN A N 1
ATOM 1659 C CA . GLN A 1 209 ? 6.189 11.186 8.586 1.00 96.50 209 GLN A CA 1
ATOM 1660 C C . GLN A 1 209 ? 5.880 9.754 8.137 1.00 96.50 209 GLN A C 1
ATOM 1662 O O . GLN A 1 209 ? 6.789 8.996 7.794 1.00 96.50 209 GLN A O 1
ATOM 1667 N N . TYR A 1 210 ? 4.598 9.388 8.114 1.00 97.94 210 TYR A N 1
ATOM 1668 C CA . TYR A 1 210 ? 4.141 8.105 7.604 1.00 97.94 210 TYR A CA 1
ATOM 1669 C C . TYR A 1 210 ? 4.453 7.935 6.115 1.00 97.94 210 TYR A C 1
ATOM 1671 O O . TYR A 1 210 ? 5.008 6.900 5.742 1.00 97.94 210 TYR A O 1
ATOM 1679 N N . ASP A 1 211 ? 4.163 8.945 5.288 1.00 98.19 211 ASP A N 1
ATOM 1680 C CA . ASP A 1 211 ? 4.480 8.952 3.855 1.00 98.19 211 ASP A CA 1
ATOM 1681 C C . ASP A 1 211 ? 5.970 8.695 3.603 1.00 98.19 211 ASP A C 1
ATOM 1683 O O . ASP A 1 211 ? 6.347 7.825 2.811 1.00 98.19 211 ASP A O 1
ATOM 1687 N N . GLU A 1 212 ? 6.831 9.422 4.313 1.00 96.62 212 GLU A N 1
ATOM 1688 C CA . GLU A 1 212 ? 8.275 9.268 4.193 1.00 96.62 212 GLU A CA 1
ATOM 1689 C C . GLU A 1 212 ? 8.713 7.853 4.597 1.00 96.62 212 GLU A C 1
ATOM 1691 O O . GLU A 1 212 ? 9.476 7.185 3.884 1.00 96.62 212 GLU A O 1
ATOM 1696 N N . GLU A 1 213 ? 8.214 7.360 5.732 1.00 96.94 213 GLU A N 1
ATOM 1697 C CA . GLU A 1 213 ? 8.592 6.051 6.230 1.00 96.94 213 GLU A CA 1
ATOM 1698 C C . GLU A 1 213 ? 8.105 4.942 5.291 1.00 96.94 213 GLU A C 1
ATOM 1700 O O . GLU A 1 213 ? 8.915 4.112 4.872 1.00 96.94 213 GLU A O 1
ATOM 1705 N N . ILE A 1 214 ? 6.8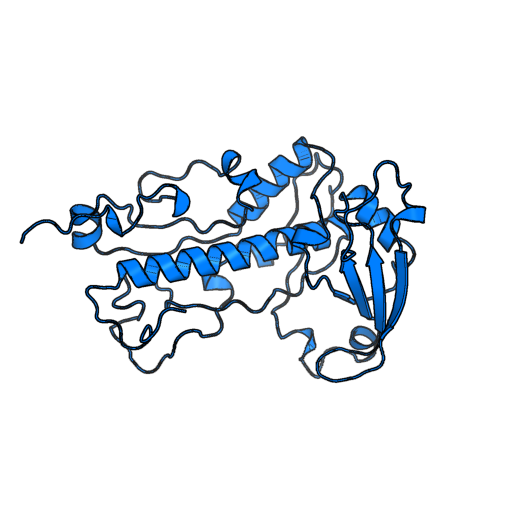38 4.905 4.883 1.00 97.94 214 ILE A N 1
ATOM 1706 C CA . ILE A 1 214 ? 6.340 3.816 4.031 1.00 97.94 214 ILE A CA 1
ATOM 1707 C C . ILE A 1 214 ? 7.048 3.786 2.671 1.00 97.94 214 ILE A C 1
ATOM 1709 O O . ILE A 1 214 ? 7.426 2.711 2.192 1.00 97.94 214 ILE A O 1
ATOM 1713 N N . GLN A 1 215 ? 7.370 4.949 2.100 1.00 97.94 215 GLN A N 1
ATOM 1714 C CA . GLN A 1 215 ? 8.097 5.032 0.836 1.00 97.94 215 GLN A CA 1
ATOM 1715 C C . GLN A 1 215 ? 9.534 4.484 0.941 1.00 97.94 215 GLN A C 1
ATOM 1717 O O . GLN A 1 215 ? 10.051 3.886 -0.003 1.00 97.94 215 GLN A O 1
ATOM 1722 N N . LYS A 1 216 ? 10.182 4.554 2.112 1.00 96.50 216 LYS A N 1
ATOM 1723 C CA . LYS A 1 216 ? 11.493 3.907 2.344 1.00 96.50 216 LYS A CA 1
ATOM 1724 C C . LYS A 1 216 ? 11.432 2.369 2.324 1.00 96.50 216 LYS A C 1
ATOM 1726 O O . LYS A 1 216 ? 12.501 1.737 2.319 1.00 96.50 216 LYS A O 1
ATOM 1731 N N . ARG A 1 217 ? 10.234 1.760 2.369 1.00 97.31 217 ARG A N 1
ATOM 1732 C CA . ARG A 1 217 ? 10.020 0.298 2.395 1.00 97.31 217 ARG A CA 1
ATOM 1733 C C . ARG A 1 217 ? 9.736 -0.279 1.016 1.00 97.31 217 ARG A C 1
ATOM 1735 O O . ARG A 1 217 ? 9.849 -1.492 0.861 1.00 97.31 217 ARG A O 1
ATOM 1742 N N . VAL A 1 218 ? 9.451 0.539 0.009 1.00 96.94 218 VAL A N 1
ATOM 1743 C CA . VAL A 1 218 ? 9.334 0.061 -1.371 1.00 96.94 218 VAL A CA 1
ATOM 1744 C C . VAL A 1 218 ? 10.697 -0.015 -2.055 1.00 96.94 218 VAL A C 1
ATOM 1746 O O . VAL A 1 218 ? 11.682 0.625 -1.667 1.00 96.94 218 VAL A O 1
ATOM 1749 N N . THR A 1 219 ? 10.796 -0.898 -3.038 1.00 94.94 219 THR A N 1
ATOM 1750 C CA . THR A 1 219 ? 12.023 -1.127 -3.811 1.00 94.94 219 THR A CA 1
ATOM 1751 C C . THR A 1 219 ? 12.004 -0.342 -5.123 1.00 94.94 219 THR A C 1
ATOM 1753 O O . THR A 1 219 ? 11.025 0.329 -5.439 1.00 94.94 219 THR A O 1
ATOM 1756 N N . TYR A 1 220 ? 13.096 -0.413 -5.874 1.00 93.44 220 TYR A N 1
ATOM 1757 C CA . TYR A 1 220 ? 13.146 0.075 -7.245 1.00 93.44 220 TYR A CA 1
ATOM 1758 C C . TYR A 1 220 ? 12.861 -1.082 -8.201 1.00 93.44 220 TYR A C 1
ATOM 1760 O O . TYR A 1 220 ? 13.170 -2.243 -7.904 1.00 93.44 220 TYR A O 1
ATOM 1768 N N . TRP A 1 221 ? 12.310 -0.751 -9.359 1.00 92.12 221 TRP A N 1
ATOM 1769 C CA . TRP A 1 221 ? 12.343 -1.607 -10.525 1.00 92.12 221 TRP A CA 1
ATOM 1770 C C . TRP A 1 221 ? 13.628 -1.341 -11.314 1.00 92.12 221 TRP A C 1
ATOM 1772 O O . TRP A 1 221 ? 13.919 -0.198 -11.674 1.00 92.12 221 TRP A O 1
ATOM 1782 N N . CYS A 1 222 ? 14.382 -2.410 -11.548 1.00 81.75 222 CYS A N 1
ATOM 1783 C CA . CYS A 1 222 ? 15.616 -2.441 -12.321 1.00 81.75 222 CYS A CA 1
ATOM 1784 C C . CYS A 1 222 ? 15.411 -3.366 -13.528 1.00 81.75 222 CYS A C 1
ATOM 1786 O O . CYS A 1 222 ? 14.623 -4.306 -13.454 1.00 81.75 222 CYS A O 1
ATOM 1788 N N . CYS A 1 223 ? 16.083 -3.169 -14.651 1.00 82.00 223 CYS A N 1
ATOM 1789 C CA . CYS A 1 223 ? 16.722 -1.941 -15.122 1.00 82.00 223 CYS A CA 1
ATOM 1790 C C . CYS A 1 223 ? 16.363 -1.795 -16.598 1.00 82.00 223 CYS A C 1
ATOM 1792 O O . CYS A 1 223 ? 15.993 -2.771 -17.256 1.00 82.00 223 CYS A O 1
ATOM 1794 N N . ARG A 1 224 ? 16.455 -0.576 -17.113 1.00 86.31 224 ARG A N 1
ATOM 1795 C CA . ARG A 1 224 ? 16.292 -0.323 -18.546 1.00 86.31 224 ARG A CA 1
ATOM 1796 C C . ARG A 1 224 ? 17.604 -0.525 -19.286 1.00 86.31 224 ARG A C 1
ATOM 1798 O O . ARG A 1 224 ? 18.676 -0.352 -18.709 1.00 86.31 224 ARG A O 1
ATOM 1805 N N . THR A 1 225 ? 17.531 -0.889 -20.564 1.00 80.38 225 THR A N 1
ATOM 1806 C CA . THR A 1 225 ? 18.741 -1.089 -21.371 1.00 80.38 225 THR A CA 1
ATOM 1807 C C . THR A 1 225 ? 19.365 0.262 -21.764 1.00 80.38 225 THR A C 1
ATOM 1809 O O . THR A 1 225 ? 18.628 1.216 -22.023 1.00 80.38 225 THR A O 1
ATOM 1812 N N . PRO A 1 226 ? 20.706 0.391 -21.858 1.00 84.44 226 PRO A N 1
ATOM 1813 C CA . PRO A 1 226 ? 21.343 1.644 -22.278 1.00 84.44 226 PRO A CA 1
ATOM 1814 C C . PRO A 1 226 ? 20.864 2.212 -23.622 1.00 84.44 226 PRO A C 1
ATOM 1816 O O . PRO A 1 226 ? 20.664 3.428 -23.693 1.00 84.44 226 PRO A O 1
ATOM 1819 N N . PRO A 1 227 ? 20.620 1.394 -24.667 1.00 82.25 227 PRO A N 1
ATOM 1820 C CA . PRO A 1 227 ? 20.048 1.891 -25.914 1.00 82.25 227 PRO A CA 1
ATOM 1821 C C . PRO A 1 227 ? 18.665 2.524 -25.730 1.00 82.25 227 PRO A C 1
ATOM 1823 O O . PRO A 1 227 ? 18.454 3.634 -26.208 1.00 82.25 227 PRO A O 1
ATOM 1826 N N . GLU A 1 228 ? 17.748 1.882 -24.997 1.00 81.06 228 GLU A N 1
ATOM 1827 C CA . GLU A 1 228 ? 16.408 2.429 -24.727 1.00 81.06 228 GLU A CA 1
ATOM 1828 C C . GLU A 1 228 ? 16.473 3.677 -23.839 1.00 81.06 228 GLU A C 1
ATOM 1830 O O . GLU A 1 228 ? 15.772 4.655 -24.094 1.00 81.06 228 GLU A O 1
ATOM 1835 N N . MET A 1 229 ? 17.356 3.684 -22.832 1.00 87.00 229 MET A N 1
ATOM 1836 C CA . MET A 1 229 ? 17.593 4.862 -21.994 1.00 87.00 229 MET A CA 1
ATOM 1837 C C . MET A 1 229 ? 18.026 6.066 -22.824 1.00 87.00 229 MET A C 1
ATOM 1839 O O . MET A 1 229 ? 17.472 7.149 -22.658 1.00 87.00 229 MET A O 1
ATOM 1843 N N . LYS A 1 230 ? 18.984 5.874 -23.739 1.00 86.12 230 LYS A N 1
ATOM 1844 C CA . LYS A 1 230 ? 19.461 6.932 -24.634 1.00 86.12 230 LYS A CA 1
ATOM 1845 C C . LYS A 1 230 ? 18.380 7.349 -25.631 1.00 86.12 230 LYS A C 1
ATOM 1847 O O . LYS A 1 230 ? 18.171 8.540 -25.830 1.00 86.12 230 LYS A O 1
ATOM 1852 N N . ALA A 1 231 ? 17.699 6.380 -26.241 1.00 83.50 231 ALA A N 1
ATOM 1853 C CA . ALA A 1 231 ? 16.673 6.612 -27.252 1.00 83.50 231 ALA A CA 1
ATOM 1854 C C . ALA A 1 231 ? 15.488 7.426 -26.717 1.00 83.50 231 ALA A C 1
ATOM 1856 O O . ALA A 1 231 ? 14.934 8.249 -27.440 1.00 83.50 231 ALA A O 1
ATOM 1857 N N . TRP A 1 232 ? 15.108 7.200 -25.460 1.00 81.62 232 TRP A N 1
ATOM 1858 C CA . TRP A 1 232 ? 13.893 7.758 -24.865 1.00 81.62 232 TRP A CA 1
ATOM 1859 C C . TRP A 1 232 ? 14.147 8.680 -23.670 1.00 81.62 232 TRP A C 1
ATOM 1861 O O . TRP A 1 232 ? 13.202 9.043 -22.970 1.00 81.62 232 TRP A O 1
ATOM 1871 N N . ASN A 1 233 ? 15.406 9.062 -23.437 1.00 86.44 233 ASN A N 1
ATOM 1872 C CA . ASN A 1 233 ? 15.833 9.902 -22.316 1.00 86.44 233 ASN A CA 1
ATOM 1873 C C . ASN A 1 233 ? 15.296 9.398 -20.957 1.00 86.44 233 ASN A C 1
ATOM 1875 O O . ASN A 1 233 ? 14.694 10.143 -20.180 1.00 86.44 233 ASN A O 1
ATOM 1879 N N . LEU A 1 234 ? 15.453 8.096 -20.696 1.00 86.69 234 LEU A N 1
ATOM 1880 C CA . LEU A 1 234 ? 14.940 7.434 -19.493 1.00 86.69 234 LEU A CA 1
ATOM 1881 C C . LEU A 1 234 ? 16.039 7.244 -18.447 1.00 86.69 234 LEU A C 1
ATOM 1883 O O . LEU A 1 234 ? 17.200 7.006 -18.772 1.00 86.69 234 LEU A O 1
ATOM 1887 N N . SER A 1 235 ? 15.644 7.258 -17.173 1.00 87.75 235 SER A N 1
ATOM 1888 C CA . SER A 1 235 ? 16.506 6.830 -16.071 1.00 87.75 235 SER A CA 1
ATOM 1889 C C . SER A 1 235 ? 16.670 5.307 -16.038 1.00 87.75 235 SER A C 1
ATOM 1891 O O . SER A 1 235 ? 15.760 4.568 -16.426 1.00 87.75 235 SER A O 1
ATOM 1893 N N . GLU A 1 236 ? 17.789 4.853 -15.474 1.00 89.38 236 GLU A N 1
ATOM 1894 C CA . GLU A 1 236 ? 18.157 3.438 -15.311 1.00 89.38 236 GLU A CA 1
ATOM 1895 C C . GLU A 1 236 ? 17.133 2.638 -14.508 1.00 89.38 236 GLU A C 1
ATOM 1897 O O . GLU A 1 236 ? 16.724 1.547 -14.915 1.00 89.38 236 GLU A O 1
ATOM 1902 N N . ALA A 1 237 ? 16.689 3.209 -13.389 1.00 92.00 237 ALA A N 1
ATOM 1903 C CA . ALA A 1 237 ? 15.740 2.585 -12.485 1.00 92.00 237 ALA A CA 1
ATOM 1904 C C . ALA A 1 237 ? 14.446 3.397 -12.362 1.00 92.00 237 ALA A C 1
ATOM 1906 O O . ALA A 1 237 ? 14.414 4.614 -12.573 1.00 92.00 237 ALA A O 1
ATOM 1907 N N . LEU A 1 238 ? 13.378 2.715 -11.957 1.00 94.31 238 LEU A N 1
ATOM 1908 C CA . LEU A 1 238 ? 12.112 3.328 -11.568 1.00 94.31 238 LEU A CA 1
ATOM 1909 C C . LEU A 1 238 ? 11.882 3.104 -10.078 1.00 94.31 238 LEU A C 1
ATOM 1911 O O . LEU A 1 238 ? 11.876 1.967 -9.612 1.00 94.31 238 LEU A O 1
ATOM 1915 N N . GLN A 1 239 ? 11.665 4.167 -9.312 1.00 96.44 239 GLN A N 1
ATOM 1916 C CA . GLN A 1 239 ? 11.245 4.027 -7.919 1.00 96.44 239 GLN A CA 1
ATOM 1917 C C . GLN A 1 239 ? 9.763 3.630 -7.892 1.00 96.44 239 GLN A C 1
ATOM 1919 O O . GLN A 1 239 ? 8.912 4.375 -8.382 1.00 96.44 239 GLN A O 1
ATOM 1924 N N . LEU A 1 240 ? 9.450 2.460 -7.318 1.00 97.56 240 LEU A N 1
ATOM 1925 C CA . LEU A 1 240 ? 8.057 2.089 -7.050 1.00 97.56 240 LEU A CA 1
ATOM 1926 C C . LEU A 1 240 ? 7.459 3.049 -6.020 1.00 97.56 240 LEU A C 1
ATOM 1928 O O . LEU A 1 240 ? 8.189 3.612 -5.202 1.00 97.56 240 LEU A O 1
ATOM 1932 N N . VAL A 1 241 ? 6.146 3.228 -6.044 1.00 98.19 241 VAL A N 1
ATOM 1933 C CA . VAL A 1 241 ? 5.435 4.230 -5.246 1.00 98.19 241 VAL A CA 1
ATOM 1934 C C . VAL A 1 241 ? 4.384 3.546 -4.383 1.00 98.19 241 VAL A C 1
ATOM 1936 O O . VAL A 1 241 ? 3.499 2.877 -4.909 1.00 98.19 241 VAL A O 1
ATOM 1939 N N . ALA A 1 242 ? 4.487 3.720 -3.063 1.00 97.88 242 ALA A N 1
ATOM 1940 C CA . ALA A 1 242 ? 3.435 3.317 -2.129 1.00 97.88 242 ALA A CA 1
ATOM 1941 C C . ALA A 1 242 ? 2.384 4.410 -1.924 1.00 97.88 242 ALA A C 1
ATOM 1943 O O . ALA A 1 242 ? 1.252 4.096 -1.584 1.00 97.88 242 ALA A O 1
ATOM 1944 N N . LEU A 1 243 ? 2.746 5.681 -2.101 1.00 98.12 243 LEU A N 1
ATOM 1945 C CA . LEU A 1 243 ? 1.843 6.791 -1.810 1.00 98.12 243 LEU A CA 1
ATOM 1946 C C . LEU A 1 243 ? 0.682 6.828 -2.814 1.00 98.12 243 LEU A C 1
ATOM 1948 O O . LEU A 1 243 ? 0.915 6.662 -4.019 1.00 98.12 243 LEU A O 1
ATOM 1952 N N . PRO A 1 244 ? -0.556 7.067 -2.351 1.00 96.69 244 PRO A N 1
ATOM 1953 C CA . PRO A 1 244 ? -1.675 7.321 -3.247 1.00 96.69 244 PRO A CA 1
ATOM 1954 C C . PRO A 1 244 ? -1.464 8.639 -4.029 1.00 96.69 244 PRO A C 1
ATOM 1956 O O . PRO A 1 244 ? -0.672 9.489 -3.600 1.00 96.69 244 PRO A O 1
ATOM 1959 N N . PRO A 1 245 ? -2.121 8.818 -5.195 1.00 95.81 245 PRO A N 1
ATOM 1960 C CA . PRO A 1 245 ? -1.843 9.931 -6.110 1.00 95.81 245 PRO A CA 1
ATOM 1961 C C . PRO A 1 245 ? -1.947 11.333 -5.499 1.00 95.81 245 PRO A C 1
ATOM 1963 O O . PRO A 1 245 ? -1.109 12.189 -5.778 1.00 95.81 245 PRO A O 1
ATOM 1966 N N . ASP A 1 246 ? -2.926 11.553 -4.627 1.00 95.06 246 ASP A N 1
ATOM 1967 C CA . ASP A 1 246 ? -3.156 12.803 -3.893 1.00 95.06 246 ASP A CA 1
ATOM 1968 C C . ASP A 1 246 ? -2.008 13.165 -2.933 1.00 95.06 246 ASP A C 1
ATOM 1970 O O . ASP A 1 246 ? -1.887 14.311 -2.504 1.00 95.06 246 ASP A O 1
ATOM 1974 N N . ARG A 1 247 ? -1.116 12.212 -2.635 1.00 96.31 247 ARG A N 1
ATOM 1975 C CA . ARG A 1 247 ? 0.037 12.395 -1.744 1.00 96.31 247 ARG A CA 1
ATOM 1976 C C . ARG A 1 247 ? 1.378 12.425 -2.469 1.00 96.31 247 ARG A C 1
ATOM 1978 O O . ARG A 1 247 ? 2.415 12.559 -1.824 1.00 96.31 247 ARG A O 1
ATOM 1985 N N . HIS A 1 248 ? 1.400 12.363 -3.803 1.00 96.19 248 HIS A N 1
ATOM 1986 C CA . HIS A 1 248 ? 2.647 12.349 -4.579 1.00 96.19 248 HIS A CA 1
ATOM 1987 C C . HIS A 1 248 ? 3.559 13.564 -4.333 1.00 96.19 248 HIS A C 1
ATOM 1989 O O . HIS A 1 248 ? 4.775 13.451 -4.473 1.00 96.19 248 HIS A O 1
ATOM 1995 N N . GLN A 1 249 ? 3.008 14.701 -3.906 1.00 94.62 249 GLN A N 1
ATOM 1996 C CA . GLN A 1 249 ? 3.783 15.888 -3.524 1.00 94.62 249 GLN A CA 1
ATOM 1997 C C . GLN A 1 249 ? 4.759 15.652 -2.352 1.00 94.62 249 GLN A C 1
ATOM 1999 O O . GLN A 1 249 ? 5.696 16.425 -2.176 1.00 94.62 249 GLN A O 1
ATOM 2004 N N . HIS A 1 250 ? 4.564 14.590 -1.559 1.00 95.44 250 HIS A N 1
ATOM 2005 C CA . HIS A 1 250 ? 5.452 14.201 -0.457 1.00 95.44 250 HIS A CA 1
ATOM 2006 C C . HIS A 1 250 ? 6.463 13.115 -0.844 1.00 95.44 250 HIS A C 1
ATOM 2008 O O . HIS A 1 250 ? 7.172 12.593 0.017 1.00 95.44 250 HIS A O 1
ATOM 2014 N N . LEU A 1 251 ? 6.539 12.736 -2.123 1.00 96.50 251 LEU A N 1
ATOM 2015 C CA . LEU A 1 251 ? 7.530 11.760 -2.552 1.00 96.50 251 LEU A CA 1
ATOM 2016 C C . LEU A 1 251 ? 8.951 12.295 -2.327 1.00 96.50 251 LEU A C 1
ATOM 2018 O O . LEU A 1 251 ? 9.250 13.438 -2.685 1.00 96.50 251 LEU A O 1
ATOM 2022 N N . PRO A 1 252 ? 9.860 11.475 -1.769 1.00 94.38 252 PRO A N 1
ATOM 2023 C CA . PRO A 1 252 ? 11.224 11.896 -1.527 1.00 94.38 252 PRO A CA 1
ATOM 2024 C C . PRO A 1 252 ? 11.934 12.166 -2.852 1.00 94.38 252 PRO A C 1
ATOM 2026 O O . PRO A 1 252 ? 11.696 11.496 -3.865 1.00 94.38 252 PRO A O 1
ATOM 2029 N N . LYS A 1 253 ? 12.870 13.114 -2.830 1.00 93.62 253 LYS A N 1
ATOM 2030 C CA . LYS A 1 253 ? 13.810 13.290 -3.937 1.00 93.62 253 LYS A CA 1
ATOM 2031 C C . LYS A 1 253 ? 14.642 12.014 -4.085 1.00 93.62 253 LYS A C 1
ATOM 2033 O O . LYS A 1 253 ? 15.107 11.447 -3.098 1.00 93.62 253 LYS A O 1
ATOM 2038 N N . ILE A 1 254 ? 14.820 11.571 -5.322 1.00 94.50 254 ILE A N 1
ATOM 2039 C CA . ILE A 1 254 ? 15.607 10.386 -5.674 1.00 94.50 254 ILE A CA 1
ATOM 2040 C C . ILE A 1 254 ? 16.850 10.797 -6.458 1.00 94.50 254 ILE A C 1
ATOM 2042 O O . ILE A 1 254 ? 16.923 11.899 -6.998 1.00 94.50 254 ILE A O 1
ATOM 2046 N N . GLY A 1 255 ? 17.860 9.927 -6.463 1.00 91.50 255 GLY A N 1
ATOM 2047 C CA . GLY A 1 255 ? 19.117 10.189 -7.161 1.00 91.50 255 GLY A CA 1
ATOM 2048 C C . GLY A 1 255 ? 18.949 10.250 -8.686 1.00 91.50 255 GLY A C 1
ATOM 2049 O O . GLY A 1 255 ? 17.961 9.746 -9.217 1.00 91.50 255 GLY A O 1
ATOM 2050 N N . PRO A 1 256 ? 19.950 10.780 -9.413 1.00 90.19 256 PRO A N 1
ATOM 2051 C CA . PRO A 1 256 ? 19.851 11.071 -10.850 1.00 90.19 256 PRO A CA 1
ATOM 2052 C C . PRO A 1 256 ? 19.659 9.832 -11.742 1.00 90.19 256 PRO A C 1
ATOM 2054 O O . PRO A 1 256 ? 19.281 9.955 -12.900 1.00 90.19 256 PRO A O 1
ATOM 2057 N N . ARG A 1 257 ? 19.915 8.627 -11.218 1.00 90.75 257 ARG A N 1
ATOM 2058 C CA . ARG A 1 257 ? 19.741 7.351 -11.935 1.00 90.75 257 ARG A CA 1
ATOM 2059 C C . ARG A 1 257 ? 18.341 6.749 -11.797 1.00 90.75 257 ARG A C 1
ATOM 2061 O O . ARG A 1 257 ? 18.065 5.705 -12.384 1.00 90.75 257 ARG A O 1
ATOM 2068 N N . ALA A 1 258 ? 17.454 7.380 -11.033 1.00 93.81 258 ALA A N 1
ATOM 2069 C CA . ALA A 1 258 ? 16.097 6.905 -10.818 1.00 93.81 258 ALA A CA 1
ATOM 2070 C C . ALA A 1 258 ? 15.071 7.995 -11.140 1.00 93.81 258 ALA A C 1
ATOM 2072 O O . ALA A 1 258 ? 15.322 9.180 -10.950 1.00 93.81 258 ALA A O 1
ATOM 2073 N N . SER A 1 259 ? 13.891 7.580 -11.588 1.00 94.69 259 SER A N 1
ATOM 2074 C CA . SER A 1 259 ? 12.728 8.456 -11.757 1.00 94.69 259 SER A CA 1
ATOM 2075 C C . SER A 1 259 ? 11.470 7.784 -11.211 1.00 94.69 259 SER A C 1
ATOM 2077 O O . SER A 1 259 ? 11.447 6.572 -10.965 1.00 94.69 259 SER A O 1
ATOM 2079 N N . TYR A 1 260 ? 10.413 8.566 -11.012 1.00 95.88 260 TYR A N 1
ATOM 2080 C CA . TYR A 1 260 ? 9.083 8.022 -10.774 1.00 95.88 260 TYR A CA 1
ATOM 2081 C C . TYR A 1 260 ? 8.335 7.867 -12.097 1.00 95.88 260 TYR A C 1
ATOM 2083 O O . TYR A 1 260 ? 8.388 8.748 -12.950 1.00 95.88 260 TYR A O 1
ATOM 2091 N N . MET A 1 261 ? 7.576 6.779 -12.251 1.00 93.81 261 MET A N 1
ATOM 2092 C CA . MET A 1 261 ? 6.841 6.501 -13.495 1.00 93.81 261 MET A CA 1
ATOM 2093 C C . MET A 1 261 ? 5.901 7.645 -13.912 1.00 93.81 261 MET A C 1
ATOM 2095 O O . MET A 1 261 ? 5.856 8.003 -15.080 1.00 93.81 261 MET A O 1
ATOM 2099 N N . HIS A 1 262 ? 5.188 8.257 -12.962 1.00 91.12 262 HIS A N 1
ATOM 2100 C CA . HIS A 1 262 ? 4.240 9.343 -13.249 1.00 91.12 262 HIS A CA 1
ATOM 2101 C C . HIS A 1 262 ? 4.911 10.654 -13.698 1.00 91.12 262 HIS A C 1
ATOM 2103 O O . HIS A 1 262 ? 4.218 11.566 -14.131 1.00 91.12 262 HIS A O 1
ATOM 2109 N N . GLN A 1 263 ? 6.237 10.766 -13.575 1.00 90.62 263 GLN A N 1
ATOM 2110 C CA . GLN A 1 263 ? 7.015 11.916 -14.053 1.00 90.62 263 GLN A CA 1
ATOM 2111 C C . GLN A 1 263 ? 7.533 11.705 -15.477 1.00 90.62 263 GLN A C 1
ATOM 2113 O O . GLN A 1 263 ? 8.105 12.616 -16.069 1.00 90.62 263 GLN A O 1
ATOM 2118 N N . GLN A 1 264 ? 7.379 10.498 -16.021 1.00 87.00 264 GLN A N 1
ATOM 2119 C CA . GLN A 1 264 ? 7.818 10.184 -17.368 1.00 87.00 264 GLN A CA 1
ATOM 2120 C C . GLN A 1 264 ? 6.721 10.503 -18.385 1.00 87.00 264 GLN A C 1
ATOM 2122 O O . GLN A 1 264 ? 5.538 10.335 -18.078 1.00 87.00 264 GLN A O 1
ATOM 2127 N N . PRO A 1 265 ? 7.085 10.905 -19.614 1.00 82.50 265 PRO A N 1
ATOM 2128 C CA . PRO A 1 265 ? 6.102 11.165 -20.656 1.00 82.50 265 PRO A CA 1
ATOM 2129 C C . PRO A 1 265 ? 5.310 9.890 -21.012 1.00 82.50 265 PRO A C 1
ATOM 2131 O O . PRO A 1 265 ? 5.818 8.775 -20.846 1.00 82.50 265 PRO A O 1
ATOM 2134 N N . PRO A 1 266 ? 4.073 10.008 -21.519 1.00 82.56 266 PRO A N 1
ATOM 2135 C CA . PRO A 1 266 ? 3.335 8.885 -22.093 1.00 82.56 266 PRO A CA 1
ATOM 2136 C C . PRO A 1 266 ? 4.117 8.177 -23.211 1.00 82.56 266 PRO A C 1
ATOM 2138 O O . PRO A 1 266 ? 4.846 8.822 -23.962 1.00 82.56 266 PRO A O 1
ATOM 2141 N N . MET A 1 267 ? 3.904 6.865 -23.394 1.00 75.38 267 MET A N 1
ATOM 2142 C CA . MET A 1 267 ? 4.559 6.093 -24.471 1.00 75.38 267 MET A CA 1
ATOM 2143 C C . MET A 1 267 ? 4.331 6.690 -25.861 1.00 75.38 267 MET A C 1
ATOM 2145 O O . MET A 1 267 ? 5.251 6.713 -26.666 1.00 75.38 267 MET A O 1
ATOM 2149 N N . ALA A 1 268 ? 3.129 7.210 -26.133 1.00 72.19 268 ALA A N 1
ATOM 2150 C CA . ALA A 1 268 ? 2.786 7.810 -27.424 1.00 72.19 268 ALA A CA 1
ATOM 2151 C C . ALA A 1 268 ? 3.644 9.040 -27.781 1.00 72.19 268 ALA A C 1
ATOM 2153 O O . ALA A 1 268 ? 3.693 9.436 -28.940 1.00 72.19 268 ALA A O 1
ATOM 2154 N N . GLN A 1 269 ? 4.312 9.642 -26.793 1.00 65.38 269 GLN A N 1
ATOM 2155 C CA . GLN A 1 269 ? 5.205 10.787 -26.975 1.00 65.38 269 GLN A CA 1
ATOM 2156 C C . GLN A 1 269 ? 6.683 10.375 -27.056 1.00 65.38 269 GLN A C 1
ATOM 2158 O O . GLN A 1 269 ? 7.540 11.217 -27.317 1.00 65.38 269 GLN A O 1
ATOM 2163 N N . LEU A 1 270 ? 7.002 9.092 -26.851 1.00 68.75 270 LEU A N 1
ATOM 2164 C CA . LEU A 1 270 ? 8.351 8.569 -27.031 1.00 68.75 270 LEU A CA 1
ATOM 2165 C C . LEU A 1 270 ? 8.573 8.240 -28.507 1.00 68.75 270 LEU A C 1
ATOM 2167 O O . LEU A 1 270 ? 8.144 7.206 -29.014 1.00 68.75 270 LEU A O 1
ATOM 2171 N N . VAL A 1 271 ? 9.263 9.134 -29.208 1.00 59.34 271 VAL A N 1
ATOM 2172 C CA . VAL A 1 271 ? 9.669 8.902 -30.595 1.00 59.34 271 VAL A CA 1
ATOM 2173 C C . VAL A 1 271 ? 10.812 7.886 -30.587 1.00 59.34 271 VAL A C 1
ATOM 2175 O O . VAL A 1 271 ? 11.862 8.145 -30.001 1.00 59.34 271 VAL A O 1
ATOM 2178 N N . ARG A 1 272 ? 10.635 6.719 -31.226 1.00 60.09 272 ARG A N 1
ATOM 2179 C CA . ARG A 1 272 ? 11.785 5.858 -31.554 1.00 60.09 272 ARG A CA 1
ATOM 2180 C C . ARG A 1 272 ? 12.729 6.688 -32.434 1.00 60.09 272 ARG A C 1
ATOM 2182 O O . ARG A 1 272 ? 12.277 7.157 -33.482 1.00 60.09 272 ARG A O 1
ATOM 2189 N N . PRO A 1 273 ? 14.001 6.884 -32.047 1.00 53.97 273 PRO A N 1
ATOM 2190 C CA . PRO A 1 273 ? 14.963 7.491 -32.948 1.00 53.97 273 PRO A CA 1
ATOM 2191 C C . PRO A 1 273 ? 14.987 6.666 -34.233 1.00 53.97 273 PRO A C 1
ATOM 2193 O O . PRO A 1 273 ? 14.974 5.434 -34.175 1.00 53.97 273 PRO A O 1
ATOM 2196 N N . LYS A 1 274 ? 14.983 7.339 -35.385 1.00 51.69 274 LYS A N 1
ATOM 2197 C CA . LYS A 1 274 ? 15.256 6.659 -36.651 1.00 51.69 274 LYS A CA 1
ATOM 2198 C C . LYS A 1 274 ? 16.661 6.059 -36.544 1.00 51.69 274 LYS A C 1
ATOM 2200 O O . LYS A 1 274 ? 17.592 6.782 -36.191 1.00 51.69 274 LYS A O 1
ATOM 2205 N N . SER A 1 275 ? 16.747 4.746 -36.746 1.00 47.50 275 SER A N 1
ATOM 2206 C CA . SER A 1 275 ? 17.996 3.983 -36.842 1.00 47.50 275 SER A CA 1
ATOM 2207 C C . SER A 1 275 ? 18.860 4.488 -37.983 1.00 47.50 275 SER A C 1
ATOM 2209 O O . SER A 1 275 ? 18.258 4.721 -39.059 1.00 47.50 275 SER A O 1
#

InterPro domains:
  IPR053250 Glycosyltransferase 77 domain-containing protein [PTHR46936] (2-250)

Organism: NCBI:txid47790